Protein AF-A0A3N2N724-F1 (afdb_monomer_lite)

pLDDT: mean 86.28, std 15.3, range [31.45, 97.94]

Sequence (188 aa):
MTAKNNANPGAEIKVDGTSYPDEVKRSYQETFLTRHNLKPYKYVGCTMSLWQRLKRIVTNIGGERASVGMYVQNIVAYHLEDEDVKPLIAELSAASCLSDTDSKAMDGISLEAKKYQAKYLMGDMVNRKEREIYISGELGKRLKRIVLDIDGDRPTMGSYVEAILIEHLDACADLINEMTNDSKRNTV

Foldseek 3Di:
DDDDPPDPLLDDDDDDPDDDDPVSLVVLCVQQLADDDQPPKDKAFEDPVLVVVLQLLCVQQNNPRHDSQSNLQSLLVVQCPDPLNVVLLVQLLVLLVCCVPPVCSVVPDDPSSVVVCVQQQADPPDDRPPDIHMGHPVSVVVLVCSNVSNVHHDGDSHSNSHSSSVVVCVSCVVVSVSSSVVSVVVVD

Secondary structure (DSSP, 8-state):
--------TTS----SS----HHHHHHHHHHHS-----PSEEEEEE-HHHHHHHHHHIIIIIGGG--HHHHHHHHHHHHHH-TTHHHHHHHHHHHHHHHTT-TTGGGGS-HHHHHHHHHHSS-------SEEEEEEHHHHHHHHHHHHHH--SS--HHHHHHHHHHHHHHHTHHHHHHHHHHHHHTT-

Structure (mmCIF, N/CA/C/O backbone):
data_AF-A0A3N2N724-F1
#
_entry.id   AF-A0A3N2N724-F1
#
loop_
_atom_site.group_PDB
_atom_site.id
_atom_site.type_symbol
_atom_site.label_atom_id
_atom_site.label_alt_id
_atom_site.label_comp_id
_atom_site.label_asym_id
_atom_site.label_entity_id
_atom_site.label_seq_id
_atom_site.pdbx_PDB_ins_code
_atom_site.Cartn_x
_atom_site.Cartn_y
_atom_site.Cartn_z
_atom_site.occupancy
_atom_site.B_iso_or_equiv
_atom_site.auth_seq_id
_atom_site.auth_comp_id
_atom_site.auth_asym_id
_atom_site.auth_atom_id
_atom_site.pdbx_PDB_model_num
ATOM 1 N N . MET A 1 1 ? -23.151 13.312 -17.626 1.00 36.38 1 MET A N 1
ATOM 2 C CA . MET A 1 1 ? -22.072 13.072 -16.648 1.00 36.38 1 MET A CA 1
ATOM 3 C C . MET A 1 1 ? -21.656 11.623 -16.808 1.00 36.38 1 MET A C 1
ATOM 5 O O . MET A 1 1 ? -22.405 10.740 -16.425 1.00 36.38 1 MET A O 1
ATOM 9 N N . THR A 1 2 ? -20.568 11.378 -17.529 1.00 31.45 2 THR A N 1
ATOM 10 C CA . THR A 1 2 ? -20.061 10.036 -17.832 1.00 31.45 2 THR A CA 1
ATOM 11 C C . THR A 1 2 ? -19.197 9.558 -16.670 1.00 31.45 2 THR A C 1
ATOM 13 O O . THR A 1 2 ? -18.201 10.198 -16.339 1.00 31.45 2 THR A O 1
ATOM 16 N N . ALA A 1 3 ? -19.607 8.459 -16.035 1.00 37.16 3 ALA A N 1
ATOM 17 C CA . ALA A 1 3 ? -18.820 7.763 -15.028 1.00 37.16 3 ALA A CA 1
ATOM 18 C C . ALA A 1 3 ? -17.508 7.279 -15.663 1.00 37.16 3 ALA A C 1
ATOM 20 O O . ALA A 1 3 ? -17.523 6.567 -16.668 1.00 37.16 3 ALA A O 1
ATOM 21 N N . LYS A 1 4 ? -16.371 7.707 -15.110 1.00 34.66 4 LYS A N 1
ATOM 22 C CA . LYS A 1 4 ? -15.080 7.092 -15.411 1.00 34.66 4 LYS A CA 1
ATOM 23 C C . LYS A 1 4 ? -15.002 5.814 -14.586 1.00 34.66 4 LYS A C 1
ATOM 25 O O . LYS A 1 4 ? -14.935 5.885 -13.365 1.00 34.66 4 LYS A O 1
ATOM 30 N N . ASN A 1 5 ? -15.046 4.670 -15.260 1.00 38.97 5 ASN A N 1
ATOM 31 C CA . ASN A 1 5 ? -14.716 3.382 -14.665 1.00 38.97 5 ASN A CA 1
ATOM 32 C C . ASN A 1 5 ? -13.259 3.437 -14.182 1.00 38.97 5 ASN A C 1
ATOM 34 O O . ASN A 1 5 ? -12.340 3.392 -14.998 1.00 38.97 5 ASN A O 1
ATOM 38 N N . ASN A 1 6 ? -13.055 3.537 -12.868 1.00 44.59 6 ASN A N 1
ATOM 39 C CA . ASN A 1 6 ? -11.780 3.244 -12.211 1.00 44.59 6 ASN A CA 1
ATOM 40 C C . ASN A 1 6 ? -11.594 1.720 -12.175 1.00 44.59 6 ASN A C 1
ATOM 42 O O . ASN A 1 6 ? -11.635 1.090 -11.124 1.00 44.59 6 ASN A O 1
ATOM 46 N N . ALA A 1 7 ? -11.448 1.102 -13.347 1.00 40.00 7 ALA A N 1
ATOM 47 C CA . ALA A 1 7 ? -11.021 -0.285 -13.408 1.00 40.00 7 ALA A CA 1
ATOM 48 C C . ALA A 1 7 ? -9.541 -0.334 -13.015 1.00 40.00 7 ALA A C 1
ATOM 50 O O . ALA A 1 7 ? -8.699 0.311 -13.643 1.00 40.00 7 ALA A O 1
ATOM 51 N N . ASN A 1 8 ? -9.233 -1.091 -11.964 1.00 47.94 8 ASN A N 1
ATOM 52 C CA . ASN A 1 8 ? -7.874 -1.485 -11.624 1.00 47.94 8 ASN A CA 1
ATOM 53 C C . ASN A 1 8 ? -7.212 -2.061 -12.898 1.00 47.94 8 ASN A C 1
ATOM 55 O O . ASN A 1 8 ? -7.779 -2.993 -13.476 1.00 47.94 8 ASN A O 1
ATOM 59 N N . PRO A 1 9 ? -6.061 -1.547 -13.378 1.00 51.06 9 PRO A N 1
ATOM 60 C CA . PRO A 1 9 ? -5.497 -1.940 -14.676 1.00 51.06 9 PRO A CA 1
ATOM 61 C C . PRO A 1 9 ? -5.117 -3.430 -14.790 1.00 51.06 9 PRO A C 1
ATOM 63 O O . PRO A 1 9 ? -4.748 -3.880 -15.871 1.00 51.06 9 PRO A O 1
ATOM 66 N N . GLY A 1 10 ? -5.220 -4.204 -13.702 1.00 48.81 10 GLY A N 1
ATOM 67 C CA . GLY A 1 10 ? -5.024 -5.656 -13.678 1.00 48.81 10 GLY A CA 1
ATOM 68 C C . GLY A 1 10 ? -6.290 -6.518 -13.541 1.00 48.81 10 GLY A C 1
ATOM 69 O O . GLY A 1 10 ? -6.158 -7.736 -13.527 1.00 48.81 10 GLY A O 1
ATOM 70 N N . ALA A 1 11 ? -7.499 -5.955 -13.411 1.00 47.25 11 ALA A N 1
ATOM 71 C CA . ALA A 1 11 ? -8.654 -6.737 -12.938 1.00 47.25 11 ALA A CA 1
ATOM 72 C C . ALA A 1 11 ? -9.459 -7.503 -14.007 1.00 47.25 11 ALA A C 1
ATOM 74 O O . ALA A 1 11 ? -10.221 -8.392 -13.639 1.00 47.25 11 ALA A O 1
ATOM 75 N N . GLU A 1 12 ? -9.297 -7.243 -15.308 1.00 48.88 12 GLU A N 1
ATOM 76 C CA . GLU A 1 12 ? -10.047 -7.987 -16.334 1.00 48.88 12 GLU A CA 1
ATOM 77 C C . GLU A 1 12 ? -9.226 -8.250 -17.599 1.00 48.88 12 GLU A C 1
ATOM 79 O O . GLU A 1 12 ? -9.401 -7.577 -18.609 1.00 48.88 12 GLU A O 1
ATOM 84 N N . ILE A 1 13 ? -8.366 -9.274 -17.590 1.00 52.16 13 ILE A N 1
ATOM 85 C CA . ILE A 1 13 ? -7.941 -9.925 -18.840 1.00 52.16 13 ILE A CA 1
ATOM 86 C C . ILE A 1 13 ? -7.991 -11.439 -18.639 1.00 52.16 13 ILE A C 1
ATOM 88 O O . ILE A 1 13 ? -7.218 -12.019 -17.879 1.00 52.16 13 ILE A O 1
ATOM 92 N N . LYS A 1 14 ? -8.957 -12.076 -19.310 1.00 41.34 14 LYS A N 1
ATOM 93 C CA . LYS A 1 14 ? -9.061 -13.533 -19.390 1.00 41.34 14 LYS A CA 1
ATOM 94 C C . LYS A 1 14 ? -7.841 -14.106 -20.112 1.00 41.34 14 LYS A C 1
ATOM 96 O O . LYS A 1 14 ? -7.404 -13.585 -21.131 1.00 41.34 14 LYS A O 1
ATOM 101 N N . VAL A 1 15 ? -7.357 -15.211 -19.553 1.00 55.66 15 VAL A N 1
ATOM 102 C CA . VAL A 1 15 ? -6.274 -16.072 -20.028 1.00 55.66 15 VAL A CA 1
ATOM 103 C C . VAL A 1 15 ? -6.554 -16.556 -21.451 1.00 55.66 15 VAL A C 1
ATOM 105 O O . VAL A 1 15 ? -7.430 -17.393 -21.638 1.00 55.66 15 VAL A O 1
ATOM 108 N N . ASP A 1 16 ? -5.800 -16.050 -22.428 1.00 41.97 16 ASP A N 1
ATOM 109 C CA . ASP A 1 16 ? -5.583 -16.728 -23.711 1.00 41.97 16 ASP A CA 1
ATOM 110 C C . ASP A 1 16 ? -4.375 -16.120 -24.435 1.00 41.97 16 ASP A C 1
ATOM 112 O O . ASP A 1 16 ? -4.536 -15.204 -25.222 1.00 41.97 16 ASP A O 1
ATOM 116 N N . GLY A 1 17 ? -3.151 -16.585 -24.150 1.00 52.38 17 GLY A N 1
ATOM 117 C CA . GLY A 1 17 ? -1.969 -16.476 -25.034 1.00 52.38 17 GLY A CA 1
ATOM 118 C C . GLY A 1 17 ? -1.537 -15.106 -25.602 1.00 52.38 17 GLY A C 1
ATOM 119 O O . GLY A 1 17 ? -0.555 -15.057 -26.342 1.00 52.38 17 GLY A O 1
ATOM 120 N N . THR A 1 18 ? -2.219 -14.006 -25.296 1.00 58.84 18 THR A N 1
ATOM 121 C CA . THR A 1 18 ? -1.976 -12.675 -25.845 1.00 58.84 18 THR A CA 1
ATOM 122 C C . THR A 1 18 ? -1.234 -11.837 -24.827 1.00 58.84 18 THR A C 1
ATOM 124 O O . THR A 1 18 ? -1.732 -11.581 -23.735 1.00 58.84 18 THR A O 1
ATOM 127 N N . SER A 1 19 ? -0.040 -11.417 -25.233 1.00 80.12 19 SER A N 1
ATOM 128 C CA . SER A 1 19 ? 0.761 -10.384 -24.586 1.00 80.12 19 SER A CA 1
ATOM 129 C C . SER A 1 19 ? -0.109 -9.200 -24.141 1.00 80.12 19 SER A C 1
ATOM 131 O O . SER A 1 19 ? -0.989 -8.764 -24.891 1.00 80.12 19 SER A O 1
ATOM 133 N N . TYR A 1 20 ? 0.136 -8.674 -22.940 1.00 86.31 20 TYR A N 1
ATOM 134 C CA . TYR A 1 20 ? -0.512 -7.450 -22.471 1.00 86.31 20 TYR A CA 1
ATOM 135 C C . TYR A 1 20 ? -0.256 -6.303 -23.466 1.00 86.31 20 TYR A C 1
ATOM 137 O O . TYR A 1 20 ? 0.896 -6.095 -23.863 1.00 86.31 20 TYR A O 1
ATOM 145 N N . PRO A 1 21 ? -1.284 -5.515 -23.840 1.00 90.44 21 PRO A N 1
ATOM 146 C CA . PRO A 1 21 ? -1.097 -4.372 -24.727 1.00 90.44 21 PRO A CA 1
ATOM 147 C C . PRO A 1 21 ? -0.057 -3.388 -24.178 1.00 90.44 21 PRO A C 1
ATOM 149 O O . PRO A 1 21 ? -0.026 -3.111 -22.976 1.00 90.44 21 PRO A O 1
ATOM 152 N N . ASP A 1 22 ? 0.747 -2.790 -25.061 1.00 90.19 22 ASP A N 1
ATOM 153 C CA . ASP A 1 22 ? 1.774 -1.809 -24.674 1.00 90.19 22 ASP A CA 1
ATOM 154 C C . ASP A 1 22 ? 1.197 -0.616 -23.902 1.00 90.19 22 ASP A C 1
ATOM 156 O O . ASP A 1 22 ? 1.871 -0.037 -23.051 1.00 90.19 22 ASP A O 1
ATOM 160 N N . GLU A 1 23 ? -0.059 -0.255 -24.172 1.00 91.81 23 GLU A N 1
ATOM 161 C CA . GLU A 1 23 ? -0.777 0.787 -23.438 1.00 91.81 23 GLU A CA 1
ATOM 162 C C . GLU A 1 23 ? -0.974 0.421 -21.959 1.00 91.81 23 GLU A C 1
ATOM 164 O O . GLU A 1 23 ? -0.736 1.259 -21.091 1.00 91.81 23 GLU A O 1
ATOM 169 N N . VAL A 1 24 ? -1.304 -0.839 -21.653 1.00 92.31 24 VAL A N 1
ATOM 170 C CA . VAL A 1 24 ? -1.461 -1.332 -20.272 1.00 92.31 24 VAL A CA 1
ATOM 171 C C . VAL A 1 24 ? -0.114 -1.319 -19.549 1.00 92.31 24 VAL A C 1
ATOM 173 O O . VAL A 1 24 ? -0.010 -0.817 -18.429 1.00 92.31 24 VAL A O 1
ATOM 176 N N . LYS A 1 25 ? 0.947 -1.797 -20.211 1.00 93.00 25 LYS A N 1
ATOM 177 C CA . LYS A 1 25 ? 2.318 -1.775 -19.670 1.00 93.00 25 LYS A CA 1
ATOM 178 C C . LYS A 1 25 ? 2.785 -0.347 -19.389 1.00 93.00 25 LYS A C 1
ATOM 180 O O . LYS A 1 25 ? 3.351 -0.075 -18.330 1.00 93.00 25 LYS A O 1
ATOM 185 N N . ARG A 1 26 ? 2.530 0.575 -20.321 1.00 92.31 26 ARG A N 1
ATOM 186 C CA . ARG A 1 26 ? 2.878 1.993 -20.177 1.00 92.31 26 ARG A CA 1
ATOM 187 C C . ARG A 1 26 ? 2.097 2.642 -19.044 1.00 92.31 26 ARG A C 1
ATOM 189 O O . ARG A 1 26 ? 2.713 3.286 -18.203 1.00 92.31 26 ARG A O 1
ATOM 196 N N . SER A 1 27 ? 0.784 2.423 -18.985 1.00 93.88 27 SER A N 1
ATOM 197 C CA . SER A 1 27 ? -0.066 2.929 -17.907 1.00 93.88 27 SER A CA 1
ATOM 198 C C . SER A 1 27 ? 0.448 2.461 -16.545 1.00 93.88 27 SER A C 1
ATOM 200 O O . SER A 1 27 ? 0.671 3.283 -15.662 1.00 93.88 27 SER A O 1
ATOM 202 N N . TYR A 1 28 ? 0.787 1.176 -16.406 1.00 95.06 28 TYR A N 1
ATOM 203 C CA . TYR A 1 28 ? 1.386 0.650 -15.181 1.00 95.06 28 TYR A CA 1
ATOM 204 C C . TYR A 1 28 ? 2.691 1.370 -14.796 1.00 95.06 28 TYR A C 1
ATOM 206 O O . TYR A 1 28 ? 2.891 1.735 -13.634 1.00 95.06 28 TYR A O 1
ATOM 214 N N . GLN A 1 29 ? 3.590 1.605 -15.760 1.00 93.44 29 GLN A N 1
ATOM 215 C CA . GLN A 1 29 ? 4.835 2.339 -15.507 1.00 93.44 29 GLN A CA 1
ATOM 216 C C . GLN A 1 29 ? 4.580 3.792 -15.106 1.00 93.44 29 GLN A C 1
ATOM 218 O O . GLN A 1 29 ? 5.200 4.276 -14.162 1.00 93.44 29 GLN A O 1
ATOM 223 N N . GLU A 1 30 ? 3.677 4.479 -15.800 1.00 92.50 30 GLU A N 1
ATOM 224 C CA . GLU A 1 30 ? 3.344 5.882 -15.549 1.00 92.50 30 GLU A CA 1
ATOM 225 C C . GLU A 1 30 ? 2.637 6.071 -14.202 1.00 92.50 30 GLU A C 1
ATOM 227 O O . GLU A 1 30 ? 2.873 7.067 -13.514 1.00 92.50 30 GLU A O 1
ATOM 232 N N . THR A 1 31 ? 1.833 5.100 -13.774 1.00 94.19 31 THR A N 1
ATOM 233 C CA . THR A 1 31 ? 1.170 5.142 -12.469 1.00 94.19 31 THR A CA 1
ATOM 234 C C . THR A 1 31 ? 2.135 4.792 -11.339 1.00 94.19 31 THR A C 1
ATOM 236 O O . THR A 1 31 ? 2.224 5.528 -10.357 1.00 94.19 31 THR A O 1
ATOM 239 N N . PHE A 1 32 ? 2.890 3.695 -11.456 1.00 96.06 32 PHE A N 1
ATOM 240 C CA . PHE A 1 32 ? 3.617 3.143 -10.309 1.00 96.06 32 PHE A CA 1
ATOM 241 C C . PHE A 1 32 ? 5.127 3.379 -10.349 1.00 96.06 32 PHE A C 1
ATOM 243 O O . PHE A 1 32 ? 5.744 3.550 -9.300 1.00 96.06 32 PHE A O 1
ATOM 250 N N . LEU A 1 33 ? 5.748 3.457 -11.523 1.00 92.44 33 LEU A N 1
ATOM 251 C CA . LEU A 1 33 ? 7.203 3.594 -11.688 1.00 92.44 33 LEU A CA 1
ATOM 252 C C . LEU A 1 33 ? 7.626 5.024 -12.075 1.00 92.44 33 LEU A C 1
ATOM 254 O O . LEU A 1 33 ? 8.685 5.232 -12.668 1.00 92.44 33 LEU A O 1
ATOM 258 N N . THR A 1 34 ? 6.831 6.022 -11.689 1.00 88.62 34 THR A N 1
ATOM 259 C CA . THR A 1 34 ? 7.124 7.435 -11.957 1.00 88.62 34 THR A CA 1
ATOM 260 C C . THR A 1 34 ? 7.934 8.090 -10.844 1.00 88.62 34 THR A C 1
ATOM 262 O O . THR A 1 34 ? 7.610 8.008 -9.651 1.00 88.62 34 THR A O 1
ATOM 265 N N . ARG A 1 35 ? 8.989 8.803 -11.257 1.00 86.62 35 ARG A N 1
ATOM 266 C CA . ARG A 1 35 ? 9.877 9.563 -10.376 1.00 86.62 35 ARG A CA 1
ATOM 267 C C . ARG A 1 35 ? 9.165 10.758 -9.758 1.00 86.62 35 ARG A C 1
ATOM 269 O O . ARG A 1 35 ? 8.595 11.578 -10.466 1.00 86.62 35 ARG A O 1
ATOM 276 N N . HIS A 1 36 ? 9.321 10.934 -8.453 1.00 85.12 36 HIS A N 1
ATOM 277 C CA . HIS A 1 36 ? 8.927 12.161 -7.762 1.00 85.12 36 HIS A CA 1
ATOM 278 C C . HIS A 1 36 ? 9.747 12.352 -6.481 1.00 85.12 36 HIS A C 1
ATOM 280 O O . HIS A 1 36 ? 10.444 11.447 -6.021 1.00 85.12 36 HIS A O 1
ATOM 286 N N . ASN A 1 37 ? 9.716 13.553 -5.908 1.00 85.06 37 ASN A N 1
ATOM 287 C CA . ASN A 1 37 ? 10.485 13.852 -4.705 1.00 85.06 37 ASN A CA 1
ATOM 288 C C . ASN A 1 37 ? 9.801 13.272 -3.456 1.00 85.06 37 ASN A C 1
ATOM 290 O O . ASN A 1 37 ? 8.629 13.536 -3.211 1.00 85.06 37 ASN A O 1
ATOM 294 N N . LEU A 1 38 ? 10.554 12.527 -2.643 1.00 87.50 38 LEU A N 1
ATOM 295 C CA . LEU A 1 38 ? 10.074 11.957 -1.378 1.00 87.50 38 LEU A CA 1
ATOM 296 C C . LEU A 1 38 ? 10.382 12.842 -0.160 1.00 87.50 38 LEU A C 1
ATOM 298 O O . LEU A 1 38 ? 10.063 12.461 0.961 1.00 87.50 38 LEU A O 1
ATOM 302 N N . LYS A 1 39 ? 11.053 13.989 -0.326 1.00 87.44 39 LYS A N 1
ATOM 303 C CA . LYS A 1 39 ? 11.443 14.846 0.803 1.00 87.44 39 LYS A CA 1
ATOM 304 C C . LYS A 1 39 ? 10.269 15.710 1.299 1.00 87.44 39 LYS A C 1
ATOM 306 O O . LYS A 1 39 ? 9.586 16.301 0.470 1.00 87.44 39 LYS A O 1
ATOM 311 N N . PRO A 1 40 ? 10.102 15.880 2.626 1.00 88.88 40 PRO A N 1
ATOM 312 C CA . PRO A 1 40 ? 10.834 15.199 3.701 1.00 88.88 40 PRO A CA 1
ATOM 313 C C . PRO A 1 40 ? 10.432 13.722 3.779 1.00 88.88 40 PRO A C 1
ATOM 315 O O . PRO A 1 40 ? 9.258 13.421 3.625 1.00 88.88 40 PRO A O 1
ATOM 318 N N . TYR A 1 41 ? 11.375 12.814 4.038 1.00 89.00 41 TYR A N 1
ATOM 319 C CA . TYR A 1 41 ? 11.099 11.373 4.029 1.00 89.00 41 TYR A CA 1
ATOM 320 C C . TYR A 1 41 ? 10.781 10.810 5.424 1.00 89.00 41 TYR A C 1
ATOM 322 O O . TYR A 1 41 ? 11.170 11.352 6.464 1.00 89.00 41 TYR A O 1
ATOM 330 N N . LYS A 1 42 ? 10.080 9.679 5.428 1.00 92.38 42 LYS A N 1
ATOM 331 C CA . LYS A 1 42 ? 9.857 8.770 6.554 1.00 92.38 42 LYS A CA 1
ATOM 332 C C . LYS A 1 42 ? 10.226 7.350 6.131 1.00 92.38 42 LYS A C 1
ATOM 334 O O . LYS A 1 42 ? 10.375 7.073 4.946 1.00 92.38 42 LYS A O 1
ATOM 339 N N . TYR A 1 43 ? 10.374 6.476 7.116 1.00 91.31 43 TYR A N 1
ATOM 340 C CA . TYR A 1 43 ? 10.805 5.097 6.927 1.00 91.31 43 TYR A CA 1
ATOM 341 C C . TYR A 1 43 ? 9.683 4.150 7.319 1.00 91.31 43 TYR A C 1
ATOM 343 O O . TYR A 1 43 ? 9.001 4.378 8.322 1.00 91.31 43 TYR A O 1
ATOM 351 N N . VAL A 1 44 ? 9.521 3.087 6.541 1.00 93.75 44 VAL A N 1
ATOM 352 C CA . VAL A 1 44 ? 8.636 1.969 6.860 1.00 93.75 44 VAL A CA 1
ATOM 353 C C . VAL A 1 44 ? 9.445 0.685 6.789 1.00 93.75 44 VAL A C 1
ATOM 355 O O . VAL A 1 44 ? 10.113 0.425 5.790 1.00 93.75 44 VAL A O 1
ATOM 358 N N . GLY A 1 45 ? 9.407 -0.100 7.863 1.00 93.56 45 GLY A N 1
ATOM 359 C CA . GLY A 1 45 ? 10.057 -1.404 7.910 1.00 93.56 45 GLY A CA 1
ATOM 360 C C . GLY A 1 45 ? 9.352 -2.419 7.010 1.00 93.56 45 GLY A C 1
ATOM 361 O O . GLY A 1 45 ? 8.125 -2.413 6.927 1.00 93.56 45 GLY A O 1
ATOM 362 N N . CYS A 1 46 ? 10.109 -3.308 6.375 1.00 94.19 46 CYS A N 1
ATOM 363 C CA . CYS A 1 46 ? 9.585 -4.405 5.558 1.00 94.19 46 CYS A CA 1
ATOM 364 C C . CYS A 1 46 ? 10.410 -5.682 5.740 1.00 94.19 46 CYS A C 1
ATOM 366 O O . CYS A 1 46 ? 11.543 -5.645 6.238 1.00 94.19 46 CYS A O 1
ATOM 368 N N . THR A 1 47 ? 9.854 -6.817 5.320 1.00 94.88 47 THR A N 1
ATOM 369 C CA . THR A 1 47 ? 10.619 -8.066 5.254 1.00 94.88 47 THR A CA 1
ATOM 370 C C . THR A 1 47 ? 11.706 -8.019 4.173 1.00 94.88 47 THR A C 1
ATOM 372 O O . THR A 1 47 ? 11.597 -7.336 3.147 1.00 94.88 47 THR A O 1
ATOM 375 N N . MET A 1 48 ? 12.774 -8.798 4.372 1.00 94.44 48 MET A N 1
ATOM 376 C CA . MET A 1 48 ? 13.843 -8.936 3.378 1.00 94.44 48 MET A CA 1
ATOM 377 C C . MET A 1 48 ? 13.336 -9.511 2.049 1.00 94.44 48 MET A C 1
ATOM 379 O O . MET A 1 48 ? 13.784 -9.087 0.981 1.00 94.44 48 MET A O 1
ATOM 383 N N . SER A 1 49 ? 12.407 -10.470 2.102 1.00 94.00 49 SER A N 1
ATOM 384 C CA . SER A 1 49 ? 11.823 -11.110 0.918 1.00 94.00 49 SER A CA 1
ATOM 385 C C . SER A 1 49 ? 11.050 -10.103 0.066 1.00 94.00 49 SER A C 1
ATOM 387 O O . SER A 1 49 ? 11.284 -10.029 -1.148 1.00 94.00 49 SER A O 1
ATOM 389 N N . LEU A 1 50 ? 10.208 -9.270 0.689 1.00 95.44 50 LEU A N 1
ATOM 390 C CA . LEU A 1 50 ? 9.501 -8.193 -0.000 1.00 95.44 50 LEU A CA 1
ATOM 391 C C . LEU A 1 50 ? 10.492 -7.191 -0.602 1.00 95.44 50 LEU A C 1
ATOM 393 O O . LEU A 1 50 ? 10.400 -6.880 -1.791 1.00 95.44 50 LEU A O 1
ATOM 397 N N . TRP A 1 51 ? 11.490 -6.746 0.169 1.00 96.12 51 TRP A N 1
ATOM 398 C CA . TRP A 1 51 ? 12.519 -5.823 -0.322 1.00 96.12 51 TRP A CA 1
ATOM 399 C C . TRP A 1 51 ? 13.223 -6.345 -1.583 1.00 96.12 51 TRP A C 1
ATOM 401 O O . TRP A 1 51 ? 13.379 -5.619 -2.568 1.00 96.12 51 TRP A O 1
ATOM 411 N N . GLN A 1 52 ? 13.624 -7.618 -1.592 1.00 95.56 52 GLN A N 1
ATOM 412 C CA . GLN A 1 52 ? 14.266 -8.245 -2.750 1.00 95.56 52 GLN A CA 1
ATOM 413 C C . GLN A 1 52 ? 13.327 -8.372 -3.958 1.00 95.56 52 GLN A C 1
ATOM 415 O O . GLN A 1 52 ? 13.785 -8.240 -5.098 1.00 95.56 52 GLN A O 1
ATOM 420 N N . ARG A 1 53 ? 12.031 -8.646 -3.746 1.00 95.75 53 ARG A N 1
ATOM 421 C CA . ARG A 1 53 ? 11.020 -8.676 -4.821 1.00 95.75 53 ARG A CA 1
ATOM 422 C C . ARG A 1 53 ? 10.856 -7.282 -5.434 1.00 95.75 53 ARG A C 1
ATOM 424 O O . ARG A 1 53 ? 11.025 -7.137 -6.641 1.00 95.75 53 ARG A O 1
ATOM 431 N N . LEU A 1 54 ? 10.654 -6.255 -4.608 1.00 96.44 54 LEU A N 1
ATOM 432 C CA . LEU A 1 54 ? 10.522 -4.859 -5.046 1.00 96.44 54 LEU A CA 1
ATOM 433 C C . LEU A 1 54 ? 11.763 -4.366 -5.796 1.00 96.44 54 LEU A C 1
ATOM 435 O O . LEU A 1 54 ? 11.645 -3.786 -6.875 1.00 96.44 54 LEU A O 1
ATOM 439 N N . LYS A 1 55 ? 12.961 -4.631 -5.258 1.00 95.00 55 LYS A N 1
ATOM 440 C CA . LYS A 1 55 ? 14.223 -4.235 -5.895 1.00 95.00 55 LYS A CA 1
ATOM 441 C C . LYS A 1 55 ? 14.355 -4.839 -7.292 1.00 95.00 55 LYS A C 1
ATOM 443 O O . LYS A 1 55 ? 14.700 -4.117 -8.219 1.00 95.00 55 LYS A O 1
ATOM 448 N N . ARG A 1 56 ? 14.046 -6.131 -7.458 1.00 94.19 56 ARG A N 1
ATOM 449 C CA . ARG A 1 56 ? 14.084 -6.802 -8.769 1.00 94.19 56 ARG A CA 1
ATOM 450 C C . ARG A 1 56 ? 13.142 -6.144 -9.774 1.00 94.19 56 ARG A C 1
ATOM 452 O O . ARG A 1 56 ? 13.558 -5.887 -10.896 1.00 94.19 56 ARG A O 1
ATOM 459 N N . ILE A 1 57 ? 11.913 -5.837 -9.364 1.00 94.75 57 ILE A N 1
ATOM 460 C CA . ILE A 1 57 ? 10.917 -5.185 -10.226 1.00 94.75 57 ILE A CA 1
ATOM 461 C C . ILE A 1 57 ? 11.411 -3.809 -10.674 1.00 94.75 57 ILE A C 1
ATOM 463 O O . ILE A 1 57 ? 11.445 -3.524 -11.868 1.00 94.75 57 ILE A O 1
ATOM 467 N N . VAL A 1 58 ? 11.852 -2.973 -9.732 1.00 94.25 58 VAL A N 1
ATOM 468 C CA . VAL A 1 58 ? 12.336 -1.622 -10.048 1.00 94.25 58 VAL A CA 1
ATOM 469 C C . VAL A 1 58 ? 13.576 -1.671 -10.939 1.00 94.25 58 VAL A C 1
ATOM 471 O O . VAL A 1 58 ? 13.646 -0.920 -11.904 1.00 94.25 58 VAL A O 1
ATOM 474 N N . THR A 1 59 ? 14.524 -2.575 -10.679 1.00 92.50 59 THR A N 1
ATOM 475 C CA . THR A 1 59 ? 15.714 -2.733 -11.527 1.00 92.50 59 THR A CA 1
ATOM 476 C C . THR A 1 59 ? 15.358 -3.189 -12.941 1.00 92.50 59 THR A C 1
ATOM 478 O O . THR A 1 59 ? 15.891 -2.633 -13.895 1.00 92.50 59 THR A O 1
ATOM 481 N N . ASN A 1 60 ? 14.459 -4.164 -13.088 1.00 91.19 60 ASN A N 1
ATOM 482 C CA . ASN A 1 60 ? 14.144 -4.733 -14.398 1.00 91.19 60 ASN A CA 1
ATOM 483 C C . ASN A 1 60 ? 13.210 -3.838 -15.222 1.00 91.19 60 ASN A C 1
ATOM 485 O O . ASN A 1 60 ? 13.367 -3.756 -16.433 1.00 91.19 60 ASN A O 1
ATOM 489 N N . ILE A 1 61 ? 12.227 -3.196 -14.589 1.00 91.31 61 ILE A N 1
ATOM 490 C CA . ILE A 1 61 ? 11.150 -2.474 -15.285 1.00 91.31 61 ILE A CA 1
ATOM 491 C C . ILE A 1 61 ? 11.304 -0.957 -15.146 1.00 91.31 61 ILE A C 1
ATOM 493 O O . ILE A 1 61 ? 11.057 -0.217 -16.095 1.00 91.31 61 ILE A O 1
ATOM 497 N N . GLY A 1 62 ? 11.679 -0.481 -13.956 1.00 83.06 62 GLY A N 1
ATOM 498 C CA . GLY A 1 62 ? 11.775 0.948 -13.649 1.00 83.06 62 GLY A CA 1
ATOM 499 C C . GLY A 1 62 ? 13.059 1.613 -14.149 1.00 83.06 62 GLY A C 1
ATOM 500 O O . GLY A 1 62 ? 13.050 2.814 -14.426 1.00 83.06 62 GLY A O 1
ATOM 501 N N . GLY A 1 63 ? 14.158 0.861 -14.270 1.00 81.56 63 GLY A N 1
ATOM 502 C CA . GLY A 1 63 ? 15.465 1.393 -14.667 1.00 81.56 63 GLY A CA 1
ATOM 503 C C . GLY A 1 63 ? 15.885 2.588 -13.800 1.00 81.56 63 GLY A C 1
ATOM 504 O O . GLY A 1 63 ? 15.764 2.556 -12.578 1.00 81.56 63 GLY A O 1
ATOM 505 N N . GLU A 1 64 ? 16.333 3.678 -14.429 1.00 80.12 64 GLU A N 1
ATOM 506 C CA . GLU A 1 64 ? 16.692 4.933 -13.739 1.00 80.12 64 GLU A CA 1
ATOM 507 C C . GLU A 1 64 ? 15.486 5.833 -13.406 1.00 80.12 64 GLU A C 1
ATOM 509 O O . GLU A 1 64 ? 15.628 6.865 -12.740 1.00 80.12 64 GLU A O 1
ATOM 514 N N . ARG A 1 65 ? 14.285 5.472 -13.876 1.00 79.75 65 ARG A N 1
ATOM 515 C CA . ARG A 1 65 ? 13.073 6.291 -13.725 1.00 79.75 65 ARG A CA 1
ATOM 516 C C . ARG A 1 65 ? 12.398 6.109 -12.369 1.00 79.75 65 ARG A C 1
ATOM 518 O O . ARG A 1 65 ? 11.649 6.988 -11.958 1.00 79.75 65 ARG A O 1
ATOM 525 N N . ALA A 1 66 ? 12.686 5.030 -11.646 1.00 88.69 66 ALA A N 1
ATOM 526 C CA . ALA A 1 66 ? 12.064 4.741 -10.360 1.00 88.69 66 ALA A CA 1
ATOM 527 C C . ALA A 1 66 ? 13.084 4.315 -9.302 1.00 88.69 66 ALA A C 1
ATOM 529 O O . ALA A 1 66 ? 14.126 3.737 -9.589 1.00 88.69 66 ALA A O 1
ATOM 530 N N . SER A 1 67 ? 12.736 4.554 -8.041 1.00 93.19 67 SER A N 1
ATOM 531 C CA . SER A 1 67 ? 13.381 3.919 -6.890 1.00 93.19 67 SER A CA 1
ATOM 532 C C . SER A 1 67 ? 12.366 3.041 -6.162 1.00 93.19 67 SER A C 1
ATOM 534 O O . SER A 1 67 ? 11.161 3.248 -6.307 1.00 93.19 67 SER A O 1
ATOM 536 N N . VAL A 1 68 ? 12.833 2.095 -5.337 1.00 94.81 68 VAL A N 1
ATOM 537 C CA . VAL A 1 68 ? 11.945 1.255 -4.506 1.00 94.81 68 VAL A CA 1
ATOM 538 C C . VAL A 1 68 ? 11.003 2.113 -3.660 1.00 94.81 68 VAL A C 1
ATOM 540 O O . VAL A 1 68 ? 9.816 1.819 -3.592 1.00 94.81 68 VAL A O 1
ATOM 543 N N . GLY A 1 69 ? 11.505 3.208 -3.083 1.00 94.75 69 GLY A N 1
ATOM 544 C CA . GLY A 1 69 ? 10.686 4.131 -2.297 1.00 94.75 69 GLY A CA 1
ATOM 545 C C . GLY A 1 69 ? 9.569 4.797 -3.100 1.00 94.75 69 GLY A C 1
ATOM 546 O O . GLY A 1 69 ? 8.433 4.838 -2.644 1.00 94.75 69 GLY A O 1
ATOM 547 N N . MET A 1 70 ? 9.861 5.260 -4.322 1.00 94.62 70 MET A N 1
ATOM 548 C CA . MET A 1 70 ? 8.848 5.869 -5.202 1.00 94.62 70 MET A CA 1
ATOM 549 C C . MET A 1 70 ? 7.804 4.847 -5.651 1.00 94.62 70 MET A C 1
ATOM 551 O O . MET A 1 70 ? 6.618 5.147 -5.627 1.00 94.62 70 MET A O 1
ATOM 555 N N . TYR A 1 71 ? 8.242 3.638 -6.007 1.00 96.44 71 TYR A N 1
ATOM 556 C CA . TYR A 1 71 ? 7.347 2.559 -6.419 1.00 96.44 71 TYR A CA 1
ATOM 557 C C . TYR A 1 71 ? 6.376 2.175 -5.299 1.00 96.44 71 TYR A C 1
ATOM 559 O O . TYR A 1 71 ? 5.165 2.136 -5.502 1.00 96.44 71 TYR A O 1
ATOM 567 N N . VAL A 1 72 ? 6.901 1.993 -4.085 1.00 96.75 72 VAL A N 1
ATOM 568 C CA . VAL A 1 72 ? 6.091 1.709 -2.895 1.00 96.75 72 VAL A CA 1
ATOM 569 C C . VAL A 1 72 ? 5.158 2.869 -2.568 1.00 96.75 72 VAL A C 1
ATOM 571 O O . VAL A 1 72 ? 3.980 2.641 -2.309 1.00 96.75 72 VAL A O 1
ATOM 574 N N . GLN A 1 73 ? 5.652 4.109 -2.611 1.00 96.00 73 GLN A N 1
ATOM 575 C CA . GLN A 1 73 ? 4.817 5.284 -2.384 1.00 96.00 73 GLN A CA 1
ATOM 576 C C . GLN A 1 73 ? 3.641 5.336 -3.358 1.00 96.00 73 GLN A C 1
ATOM 578 O O . GLN A 1 73 ? 2.520 5.550 -2.911 1.00 96.00 73 GLN A O 1
ATOM 583 N N . ASN A 1 74 ? 3.880 5.133 -4.654 1.00 96.69 74 ASN A N 1
ATOM 584 C CA . ASN A 1 74 ? 2.830 5.224 -5.663 1.00 96.69 74 ASN A CA 1
ATOM 585 C C . ASN A 1 74 ? 1.757 4.148 -5.461 1.00 96.69 74 ASN A C 1
ATOM 587 O O . ASN A 1 74 ? 0.577 4.474 -5.501 1.00 96.69 74 ASN A O 1
ATOM 591 N N . ILE A 1 75 ? 2.148 2.900 -5.175 1.00 97.94 75 ILE A N 1
ATOM 592 C CA . ILE A 1 75 ? 1.193 1.809 -4.905 1.00 97.94 75 ILE A CA 1
ATOM 593 C C . ILE A 1 75 ? 0.341 2.125 -3.674 1.00 97.94 75 ILE A C 1
ATOM 595 O O . ILE A 1 75 ? -0.883 2.041 -3.718 1.00 97.94 75 ILE A O 1
ATOM 599 N N . VAL A 1 76 ? 0.980 2.515 -2.570 1.00 97.62 76 VAL A N 1
ATOM 600 C CA . VAL A 1 76 ? 0.260 2.783 -1.320 1.00 97.62 76 VAL A CA 1
ATOM 601 C C . VAL A 1 76 ? -0.628 4.019 -1.456 1.00 97.62 76 VAL A C 1
ATOM 603 O O . VAL A 1 76 ? -1.756 4.011 -0.977 1.00 97.62 76 VAL A O 1
ATOM 606 N N . ALA A 1 77 ? -0.151 5.076 -2.115 1.00 96.25 77 ALA A N 1
ATOM 607 C CA . ALA A 1 77 ? -0.961 6.260 -2.377 1.00 96.25 77 ALA A CA 1
ATOM 608 C C . ALA A 1 77 ? -2.172 5.917 -3.251 1.00 96.25 77 ALA A C 1
ATOM 610 O O . ALA A 1 77 ? -3.275 6.324 -2.913 1.00 96.25 77 ALA A O 1
ATOM 611 N N . TYR A 1 78 ? -1.980 5.123 -4.307 1.00 96.94 78 TYR A N 1
ATOM 612 C CA . TYR A 1 78 ? -3.064 4.657 -5.169 1.00 96.94 78 TYR A CA 1
ATOM 613 C C . TYR A 1 78 ? -4.128 3.890 -4.373 1.00 96.94 78 TYR A C 1
ATOM 615 O O . TYR A 1 78 ? -5.300 4.239 -4.435 1.00 96.94 78 TYR A O 1
ATOM 623 N N . HIS A 1 79 ? -3.712 2.927 -3.544 1.00 97.50 79 HIS A N 1
ATOM 624 C CA . HIS A 1 79 ? -4.612 2.162 -2.670 1.00 97.50 79 HIS A CA 1
ATOM 625 C C . HIS A 1 79 ? -5.401 3.051 -1.699 1.00 97.50 79 HIS A C 1
ATOM 627 O O . HIS A 1 79 ? -6.590 2.852 -1.489 1.00 97.50 79 HIS A O 1
ATOM 633 N N . LEU A 1 80 ? -4.753 4.052 -1.097 1.00 96.56 80 LEU A N 1
ATOM 634 C CA . LEU A 1 80 ? -5.414 4.974 -0.166 1.00 96.56 80 LEU A CA 1
ATOM 635 C C . LEU A 1 80 ? -6.310 6.010 -0.860 1.00 96.56 80 LEU A C 1
ATOM 637 O O . LEU A 1 80 ? -7.122 6.656 -0.190 1.00 96.56 80 LEU A O 1
ATOM 641 N N . GLU A 1 81 ? -6.115 6.231 -2.158 1.00 96.12 81 GLU A N 1
ATOM 642 C CA . GLU A 1 81 ? -6.946 7.116 -2.969 1.00 96.12 81 GLU A CA 1
ATOM 643 C C . GLU A 1 81 ? -8.112 6.395 -3.653 1.00 96.12 81 GLU A C 1
ATOM 645 O O . GLU A 1 81 ? -8.972 7.065 -4.222 1.00 96.12 81 GLU A O 1
ATOM 650 N N . ASP A 1 82 ? -8.176 5.069 -3.549 1.00 94.81 82 ASP A N 1
ATOM 651 C CA . ASP A 1 82 ? -9.275 4.264 -4.066 1.00 94.81 82 ASP A CA 1
ATOM 652 C C . ASP A 1 82 ? -10.601 4.639 -3.372 1.00 94.81 82 ASP A C 1
ATOM 654 O O . ASP A 1 82 ? -10.700 4.705 -2.140 1.00 94.81 82 ASP A O 1
ATOM 658 N N . GLU A 1 83 ? -11.622 4.924 -4.182 1.00 94.69 83 GLU A N 1
ATOM 659 C CA . GLU A 1 83 ? -12.939 5.383 -3.732 1.00 94.69 83 GLU A CA 1
ATOM 660 C C . GLU A 1 83 ? -13.718 4.290 -2.990 1.00 94.69 83 GLU A C 1
ATOM 662 O O . GLU A 1 83 ? -14.574 4.618 -2.170 1.00 94.69 83 GLU A O 1
ATOM 667 N N . ASP A 1 84 ? -13.374 3.018 -3.196 1.00 94.06 84 ASP A N 1
ATOM 668 C CA . ASP A 1 84 ? 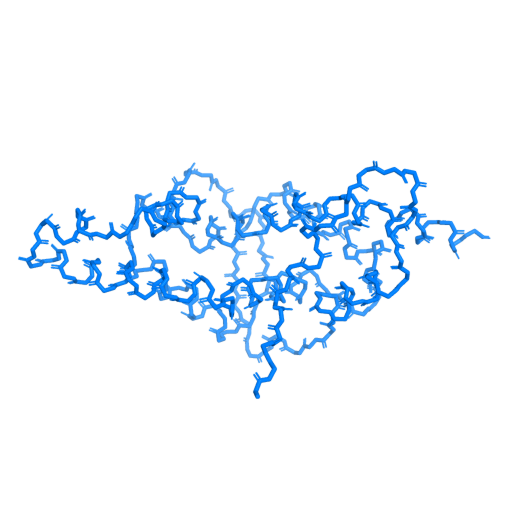-13.929 1.908 -2.423 1.00 94.06 84 ASP A CA 1
ATOM 669 C C . ASP A 1 84 ? -13.183 1.720 -1.091 1.00 94.06 84 ASP A C 1
ATOM 671 O O . ASP A 1 84 ? -13.734 1.170 -0.141 1.00 94.06 84 ASP A O 1
ATOM 675 N N . VAL A 1 85 ? -11.943 2.213 -0.971 1.00 95.88 85 VAL A N 1
ATOM 676 C CA . VAL A 1 85 ? -11.113 2.074 0.241 1.00 95.88 85 VAL A CA 1
ATOM 677 C C . VAL A 1 85 ? -11.309 3.232 1.218 1.00 95.88 85 VAL A C 1
ATOM 679 O O . VAL A 1 85 ? -11.378 3.008 2.432 1.00 95.88 85 VAL A O 1
ATOM 682 N N . LYS A 1 86 ? -11.405 4.478 0.730 1.00 95.44 86 LYS A N 1
ATOM 683 C CA . LYS A 1 86 ? -11.568 5.668 1.592 1.00 95.44 86 LYS A CA 1
ATOM 684 C C . LYS A 1 86 ? -12.732 5.538 2.586 1.00 95.44 86 LYS A C 1
ATOM 686 O O . LYS A 1 86 ? -12.503 5.834 3.764 1.00 95.44 86 LYS A O 1
ATOM 691 N N . PRO A 1 87 ? -13.942 5.095 2.180 1.00 96.25 87 PRO A N 1
ATOM 692 C CA . PRO A 1 87 ? -15.071 4.964 3.095 1.00 96.25 87 PRO A CA 1
ATOM 693 C C . PRO A 1 87 ? -14.831 3.889 4.156 1.00 96.25 87 PRO A C 1
ATOM 695 O O . PRO A 1 87 ? -15.179 4.106 5.312 1.00 96.25 87 PRO A O 1
ATOM 698 N N . LEU A 1 88 ? -14.172 2.780 3.799 1.00 96.62 88 LEU A N 1
ATOM 699 C CA . LEU A 1 88 ? -13.873 1.686 4.729 1.00 96.62 88 LEU A CA 1
ATOM 700 C C . LEU A 1 88 ? -12.909 2.134 5.829 1.00 96.62 88 LEU A C 1
ATOM 702 O O . LEU A 1 88 ? -13.130 1.848 7.003 1.00 96.62 88 LEU A O 1
ATOM 706 N N . ILE A 1 89 ? -11.858 2.879 5.470 1.00 95.25 89 ILE A N 1
ATOM 707 C CA . ILE A 1 89 ? -10.927 3.451 6.453 1.00 95.25 89 ILE A CA 1
ATOM 708 C C . ILE A 1 89 ? -11.662 4.437 7.369 1.00 95.25 89 ILE A C 1
ATOM 710 O O . ILE A 1 89 ? -11.469 4.395 8.581 1.00 95.25 89 ILE A O 1
ATOM 714 N N . ALA A 1 90 ? -12.509 5.306 6.810 1.00 94.56 90 ALA A N 1
ATOM 715 C CA . ALA A 1 90 ? -13.267 6.280 7.593 1.00 94.56 90 ALA A CA 1
ATOM 716 C C . ALA A 1 90 ? -14.249 5.608 8.568 1.00 94.56 90 ALA A C 1
ATOM 718 O O . ALA A 1 90 ? -14.333 6.020 9.724 1.00 94.56 90 ALA A O 1
ATOM 719 N N . GLU A 1 91 ? -14.949 4.563 8.121 1.00 94.62 91 GLU A N 1
ATOM 720 C CA . GLU A 1 91 ? -15.856 3.764 8.948 1.00 94.62 91 GLU A CA 1
ATOM 721 C C . GLU A 1 91 ? -15.107 3.090 10.105 1.00 94.62 91 GLU A C 1
ATOM 723 O O . GLU A 1 91 ? -15.507 3.235 11.261 1.00 94.62 91 GLU A O 1
ATOM 728 N N . LEU A 1 92 ? -13.983 2.425 9.813 1.00 93.31 92 LEU A N 1
ATOM 729 C CA . LEU A 1 92 ? -13.146 1.775 10.825 1.00 93.31 92 LEU A CA 1
ATOM 730 C C . LEU A 1 92 ? -12.608 2.773 11.856 1.00 93.31 92 LEU A C 1
ATOM 732 O O . LEU A 1 92 ? -12.683 2.515 13.056 1.00 93.31 92 LEU A O 1
ATOM 736 N N . SER A 1 93 ? -12.096 3.924 11.411 1.00 91.88 93 SER A N 1
ATOM 737 C CA . SER A 1 93 ? -11.603 4.969 12.315 1.00 91.88 93 SER A CA 1
ATOM 738 C C . SER A 1 93 ? -12.718 5.548 13.192 1.00 91.88 93 SER A C 1
ATOM 740 O O . SER A 1 93 ? -12.499 5.783 14.380 1.00 91.88 93 SER A O 1
ATOM 742 N N . ALA A 1 94 ? -13.916 5.762 12.639 1.00 91.44 94 ALA A N 1
ATOM 743 C CA . ALA A 1 94 ? -15.057 6.264 13.401 1.00 91.44 94 ALA A CA 1
ATOM 744 C C . ALA A 1 94 ? -15.529 5.253 14.457 1.00 91.44 94 ALA A C 1
ATOM 746 O O . ALA A 1 94 ? -15.740 5.627 15.611 1.00 91.44 94 ALA A O 1
ATOM 747 N N . ALA A 1 95 ? -15.654 3.977 14.083 1.00 89.75 95 ALA A N 1
ATOM 748 C CA . ALA A 1 95 ? -16.073 2.917 14.995 1.00 89.75 95 ALA A CA 1
ATOM 749 C C . ALA A 1 95 ? -15.056 2.681 16.120 1.00 89.75 95 ALA A C 1
ATOM 751 O O . ALA A 1 95 ? -15.448 2.566 17.280 1.00 89.75 95 ALA A O 1
ATOM 752 N N . SER A 1 96 ? -13.760 2.691 15.798 1.00 87.44 96 SER A N 1
ATOM 753 C CA . SER A 1 96 ? -12.690 2.574 16.790 1.00 87.44 96 SER A CA 1
ATOM 754 C C . SER A 1 96 ? -12.712 3.735 17.790 1.00 87.44 96 SER A C 1
ATOM 756 O O . SER A 1 96 ? -12.726 3.506 18.997 1.00 87.44 96 SER A O 1
ATOM 758 N N . CYS A 1 97 ? -12.860 4.979 17.316 1.00 86.88 97 CYS A N 1
ATOM 759 C CA . CYS A 1 97 ? -12.983 6.148 18.193 1.00 86.88 97 CYS A CA 1
ATOM 760 C C . CYS A 1 97 ? -14.206 6.072 19.125 1.00 86.88 97 CYS A C 1
ATOM 762 O O . CYS A 1 97 ? -14.146 6.529 20.265 1.00 86.88 97 CYS A O 1
ATOM 764 N N . LEU A 1 98 ? -15.321 5.503 18.656 1.00 87.38 98 LEU A N 1
ATOM 765 C CA . LEU A 1 98 ? -16.512 5.301 19.483 1.00 87.38 98 LEU A CA 1
ATOM 766 C C . LEU A 1 98 ? -16.347 4.149 20.479 1.00 87.38 98 LEU A C 1
ATOM 768 O O . LEU A 1 98 ? -16.985 4.185 21.533 1.00 87.38 98 LEU A O 1
ATOM 772 N N . SER A 1 99 ? -15.489 3.167 20.186 1.00 84.44 99 SER A N 1
ATOM 773 C CA . SER A 1 99 ? -15.308 1.963 21.007 1.00 84.44 99 SER A CA 1
ATOM 774 C C . SER A 1 99 ? -14.796 2.241 22.424 1.00 84.44 99 SER A C 1
ATOM 776 O O . SER A 1 99 ? -15.141 1.509 23.352 1.00 84.44 99 SER A O 1
ATOM 778 N N . ASP A 1 100 ? -14.095 3.364 22.616 1.00 80.81 100 ASP A N 1
ATOM 779 C CA . ASP A 1 100 ? -13.692 3.879 23.932 1.00 80.81 100 ASP A CA 1
ATOM 780 C C . ASP A 1 100 ? -14.893 4.168 24.852 1.00 80.81 100 ASP A C 1
ATOM 782 O O . ASP A 1 100 ? -14.771 4.161 26.079 1.00 80.81 100 ASP A O 1
ATOM 786 N N . THR A 1 101 ? -16.063 4.439 24.266 1.00 85.81 101 THR A N 1
ATOM 787 C CA . THR A 1 101 ? -17.296 4.811 24.980 1.00 85.81 101 THR A CA 1
ATOM 788 C C . THR A 1 101 ? -18.438 3.809 24.802 1.00 85.81 101 THR A C 1
ATOM 790 O O . THR A 1 101 ? -19.261 3.663 25.706 1.00 85.81 101 THR A O 1
ATOM 793 N N . ASP A 1 102 ? -18.476 3.090 23.679 1.00 85.12 102 ASP A N 1
ATOM 794 C CA . ASP A 1 102 ? -19.446 2.042 23.369 1.00 85.12 102 ASP A CA 1
ATOM 795 C C . ASP A 1 102 ? -18.728 0.782 22.876 1.00 85.12 102 ASP A C 1
ATOM 797 O O . ASP A 1 102 ? -18.330 0.672 21.716 1.00 85.12 102 ASP A O 1
ATOM 801 N N . SER A 1 103 ? -18.632 -0.220 23.750 1.00 78.00 103 SER A N 1
ATOM 802 C CA . SER A 1 103 ? -17.959 -1.489 23.462 1.00 78.00 103 SER A CA 1
ATOM 803 C C . SER A 1 103 ? -18.577 -2.299 22.314 1.00 78.00 103 SER A C 1
ATOM 805 O O . SER A 1 103 ? -17.950 -3.254 21.861 1.00 78.00 103 SER A O 1
ATOM 807 N N . LYS A 1 104 ? -19.767 -1.927 21.815 1.00 84.19 104 LYS A N 1
ATOM 808 C CA . LYS A 1 104 ? -20.425 -2.559 20.657 1.00 84.19 104 LYS A CA 1
ATOM 809 C C . LYS A 1 104 ? -20.251 -1.786 19.351 1.00 84.19 104 LYS A C 1
ATOM 811 O O . LYS A 1 104 ? -20.718 -2.252 18.313 1.00 84.19 104 LYS A O 1
ATOM 816 N N . ALA A 1 105 ? -19.577 -0.634 19.356 1.00 82.12 105 ALA A N 1
ATOM 817 C CA . ALA A 1 105 ? -19.397 0.182 18.153 1.00 82.12 105 ALA A CA 1
ATOM 818 C C . ALA A 1 105 ? -18.731 -0.602 17.004 1.00 82.12 105 ALA A C 1
ATOM 820 O O . ALA A 1 105 ? -19.130 -0.482 15.847 1.00 82.12 105 ALA A O 1
ATOM 821 N N . MET A 1 106 ? -17.779 -1.480 17.335 1.00 83.81 106 MET A N 1
ATOM 822 C CA . MET A 1 106 ? -17.092 -2.343 16.366 1.00 83.81 106 MET A CA 1
ATOM 823 C C . MET A 1 106 ? -17.965 -3.494 15.836 1.00 83.81 106 MET A C 1
ATOM 825 O O . MET A 1 106 ? -17.671 -4.049 14.778 1.00 83.81 106 MET A O 1
ATOM 829 N N . ASP A 1 107 ? -19.066 -3.847 16.508 1.00 84.31 107 ASP A N 1
ATOM 830 C CA . ASP A 1 107 ? -19.982 -4.885 16.018 1.00 84.31 107 ASP A CA 1
ATOM 831 C C . ASP A 1 107 ? -20.807 -4.385 14.823 1.00 84.31 107 ASP A C 1
ATOM 833 O O . ASP A 1 107 ? -21.138 -5.174 13.929 1.00 84.31 107 ASP A O 1
ATOM 837 N N . GLY A 1 108 ? -21.094 -3.078 14.793 1.00 85.38 108 GLY A N 1
ATOM 838 C CA . GLY A 1 108 ? -21.974 -2.418 13.826 1.00 85.38 108 GLY A CA 1
ATOM 839 C C . GLY A 1 108 ? -21.342 -2.036 12.486 1.00 85.38 108 GLY A C 1
ATOM 840 O O . GLY A 1 108 ? -22.072 -1.592 11.603 1.00 85.38 108 GLY A O 1
ATOM 841 N N . ILE A 1 109 ? -20.027 -2.208 12.312 1.00 92.50 109 ILE A N 1
ATOM 842 C CA . ILE A 1 109 ? -19.360 -1.890 11.041 1.00 92.50 109 ILE A CA 1
ATOM 843 C C . ILE A 1 109 ? -19.734 -2.887 9.933 1.00 92.50 109 ILE A C 1
ATOM 845 O O . ILE A 1 109 ? -20.032 -4.064 10.191 1.00 92.50 109 ILE A O 1
ATOM 849 N N . SER A 1 110 ? -19.663 -2.417 8.692 1.00 94.75 110 SER A N 1
ATOM 850 C CA . SER A 1 110 ? -19.934 -3.174 7.476 1.00 94.75 110 SER A CA 1
ATOM 851 C C . SER A 1 110 ? -19.061 -4.427 7.356 1.00 94.75 110 SER A C 1
ATOM 853 O O . SER A 1 110 ? -17.951 -4.528 7.893 1.00 94.75 110 SER A O 1
ATOM 855 N N . LEU A 1 111 ? -19.566 -5.426 6.626 1.00 94.69 111 LEU A N 1
ATOM 856 C CA . LEU A 1 111 ? -18.813 -6.654 6.372 1.00 94.69 111 LEU A CA 1
ATOM 857 C C . LEU A 1 111 ? -17.545 -6.361 5.557 1.00 94.69 111 LEU A C 1
ATOM 859 O O . LEU A 1 111 ? -16.508 -6.992 5.762 1.00 94.69 111 LEU A O 1
ATOM 863 N N . GLU A 1 112 ? -17.625 -5.402 4.645 1.00 95.56 112 GLU A N 1
ATOM 864 C CA . GLU A 1 112 ? -16.537 -4.926 3.800 1.00 95.56 112 GLU A CA 1
ATOM 865 C C . GLU A 1 112 ? -15.440 -4.276 4.649 1.00 95.56 112 GLU A C 1
ATOM 867 O O . GLU A 1 112 ? -14.268 -4.621 4.484 1.00 95.56 112 GLU A O 1
ATOM 872 N N . ALA A 1 113 ? -15.805 -3.440 5.628 1.00 93.81 113 ALA A N 1
ATOM 873 C CA . ALA A 1 113 ? -14.858 -2.855 6.577 1.00 93.81 113 ALA A CA 1
ATOM 874 C C . ALA A 1 113 ? -14.172 -3.933 7.428 1.00 93.81 113 ALA A C 1
ATOM 876 O O . ALA A 1 113 ? -12.949 -3.908 7.575 1.00 93.81 113 ALA A O 1
ATOM 877 N N . LYS A 1 114 ? -14.918 -4.940 7.908 1.00 92.94 114 LYS A N 1
ATOM 878 C CA . LYS A 1 114 ? -14.344 -6.091 8.640 1.00 92.94 114 LYS A CA 1
ATOM 879 C C . LYS A 1 114 ? -13.344 -6.863 7.786 1.00 92.94 114 LYS A C 1
ATOM 881 O O . LYS A 1 114 ? -12.250 -7.180 8.249 1.00 92.94 114 LYS A O 1
ATOM 886 N N . LYS A 1 115 ? -13.693 -7.151 6.528 1.00 94.69 115 LYS A N 1
ATOM 887 C CA . LYS A 1 115 ? -12.796 -7.832 5.578 1.00 94.69 115 LYS A CA 1
ATOM 888 C C . LYS A 1 115 ? -11.541 -7.007 5.308 1.00 94.69 115 LYS A C 1
ATOM 890 O O . LYS A 1 115 ? -10.446 -7.564 5.300 1.00 94.69 115 LYS A O 1
ATOM 895 N N . TYR A 1 116 ? -11.691 -5.697 5.121 1.00 95.62 116 TYR A N 1
ATOM 896 C CA . TYR A 1 116 ? -10.570 -4.787 4.915 1.00 95.62 116 TYR A CA 1
ATOM 897 C C . TYR A 1 116 ? -9.638 -4.760 6.132 1.00 95.62 116 TYR A C 1
ATOM 899 O O . TYR A 1 116 ? -8.428 -4.947 5.986 1.00 95.62 116 TYR A O 1
ATOM 907 N N . GLN A 1 117 ? -10.194 -4.602 7.338 1.00 93.06 117 GLN A N 1
ATOM 908 C CA . GLN A 1 117 ? -9.424 -4.616 8.581 1.00 93.06 117 GLN A CA 1
ATOM 909 C C . GLN A 1 117 ? -8.665 -5.936 8.740 1.00 93.06 117 GLN A C 1
ATOM 911 O O . GLN A 1 117 ? -7.453 -5.917 8.935 1.00 93.06 117 GLN A O 1
ATOM 916 N N . ALA A 1 118 ? -9.352 -7.071 8.579 1.00 91.75 118 ALA A N 1
ATOM 917 C CA . ALA A 1 118 ? -8.757 -8.399 8.704 1.00 91.75 118 ALA A CA 1
ATOM 918 C C . ALA A 1 118 ? -7.603 -8.630 7.717 1.00 91.75 118 ALA A C 1
ATOM 920 O O . ALA A 1 118 ? -6.618 -9.283 8.055 1.00 91.75 118 ALA A O 1
ATOM 921 N N . LYS A 1 119 ? -7.722 -8.091 6.500 1.00 93.00 119 LYS A N 1
ATOM 922 C CA . LYS A 1 119 ? -6.734 -8.269 5.435 1.00 93.00 119 LYS A CA 1
ATOM 923 C C . LYS A 1 119 ? -5.507 -7.372 5.591 1.00 93.00 119 LYS A C 1
ATOM 925 O O . LYS A 1 119 ? -4.396 -7.826 5.338 1.00 93.00 119 LYS A O 1
ATOM 930 N N . TYR A 1 120 ? -5.697 -6.109 5.972 1.00 94.00 120 TYR A N 1
ATOM 931 C CA . TYR A 1 120 ? -4.632 -5.102 5.898 1.00 94.00 120 TYR A CA 1
ATOM 932 C C . TYR A 1 120 ? -4.195 -4.537 7.253 1.00 94.00 120 TYR A C 1
ATOM 934 O O . TYR A 1 120 ? -3.068 -4.065 7.386 1.00 94.00 120 TYR A O 1
ATOM 942 N N . LEU A 1 121 ? -5.068 -4.547 8.257 1.00 90.50 121 LEU A N 1
ATOM 943 C CA . LEU A 1 121 ? -4.895 -3.806 9.510 1.00 90.50 121 LEU A CA 1
ATOM 944 C C . LEU A 1 121 ? -4.891 -4.722 10.741 1.00 90.50 121 LEU A C 1
ATOM 946 O O . LEU A 1 121 ? -5.228 -4.289 11.839 1.00 90.50 121 LEU A O 1
ATOM 950 N N . MET A 1 122 ? -4.451 -5.967 10.564 1.00 87.31 122 MET A N 1
ATOM 951 C CA . MET A 1 122 ? -4.147 -6.901 11.649 1.00 87.31 122 MET A CA 1
ATOM 952 C C . MET A 1 122 ? -2.632 -7.060 11.805 1.00 87.31 122 MET A C 1
ATOM 954 O O . MET A 1 122 ? -1.883 -7.047 10.823 1.00 87.31 122 MET A O 1
ATOM 958 N N . GLY A 1 123 ? -2.161 -7.186 13.044 1.00 82.38 123 GLY A N 1
ATOM 959 C CA . GLY A 1 123 ? -0.779 -7.552 13.326 1.00 82.38 123 GLY A CA 1
ATOM 960 C C . GLY A 1 123 ? -0.522 -9.025 13.006 1.00 82.38 123 GLY A C 1
ATOM 961 O O . GLY A 1 123 ? -1.370 -9.883 13.223 1.00 82.38 123 GLY A O 1
ATOM 962 N N . ASP A 1 124 ? 0.675 -9.328 12.506 1.00 85.75 124 ASP A N 1
ATOM 963 C CA . ASP A 1 124 ? 1.101 -10.691 12.149 1.00 85.75 124 ASP A CA 1
ATOM 964 C C . ASP A 1 124 ? 2.365 -11.142 12.905 1.00 85.75 124 ASP A C 1
ATOM 966 O O . ASP A 1 124 ? 2.924 -12.200 12.629 1.00 85.75 124 ASP A O 1
ATOM 970 N N . MET A 1 125 ? 2.840 -10.323 13.853 1.00 83.88 125 MET A N 1
ATOM 971 C CA . MET A 1 125 ? 4.062 -10.530 14.646 1.00 83.88 125 MET A CA 1
ATOM 972 C C . MET A 1 125 ? 5.356 -10.716 13.825 1.00 83.88 125 MET A C 1
ATOM 974 O O . MET A 1 125 ? 6.397 -11.072 14.383 1.00 83.88 125 MET A O 1
ATOM 978 N N . VAL A 1 126 ? 5.343 -10.432 12.518 1.00 88.50 126 VAL A N 1
ATOM 979 C CA . VAL A 1 126 ? 6.519 -10.588 11.653 1.00 88.50 126 VAL A CA 1
ATOM 980 C C . VAL A 1 126 ? 7.519 -9.454 11.892 1.00 88.50 126 VAL A C 1
ATOM 982 O O . VAL A 1 126 ? 7.175 -8.266 11.901 1.00 88.50 126 VAL A O 1
ATOM 985 N N . ASN A 1 127 ? 8.799 -9.811 12.046 1.00 85.88 127 ASN A N 1
ATOM 986 C CA . ASN A 1 127 ? 9.879 -8.844 12.220 1.00 85.88 127 ASN A CA 1
ATOM 987 C C . ASN A 1 127 ? 10.189 -8.107 10.905 1.00 85.88 127 ASN A C 1
ATOM 989 O O . ASN A 1 127 ? 10.648 -8.701 9.933 1.00 85.88 127 ASN A O 1
ATOM 993 N N . ARG A 1 128 ? 9.997 -6.786 10.909 1.00 90.88 128 ARG A N 1
ATOM 994 C CA . ARG A 1 128 ? 10.220 -5.892 9.758 1.00 90.88 128 ARG A CA 1
ATOM 995 C C . ARG A 1 128 ? 11.350 -4.883 9.967 1.00 90.88 128 ARG A C 1
ATOM 997 O O . ARG A 1 128 ? 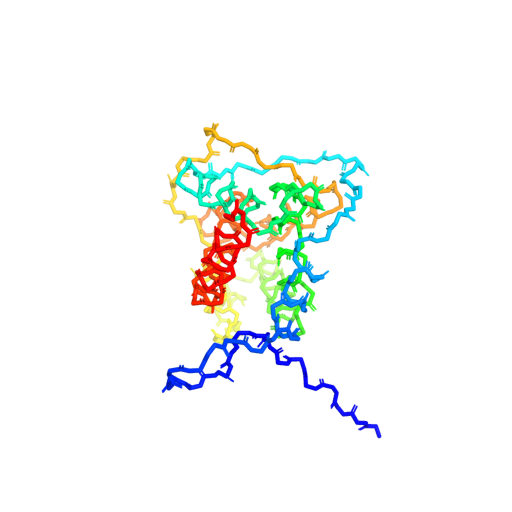11.391 -3.849 9.311 1.00 90.88 128 ARG A O 1
ATOM 1004 N N . LYS A 1 129 ? 12.259 -5.147 10.909 1.00 85.62 129 LYS A N 1
ATOM 1005 C CA . LYS A 1 129 ? 13.361 -4.227 11.252 1.00 85.62 129 LYS A CA 1
ATOM 1006 C C . LYS A 1 129 ? 14.609 -4.392 10.377 1.00 85.62 129 LYS A C 1
ATOM 1008 O O . LYS A 1 129 ? 15.562 -3.641 10.535 1.00 85.62 129 LYS A O 1
ATOM 1013 N N . GLU A 1 130 ? 14.634 -5.373 9.478 1.00 83.62 130 GLU A N 1
ATOM 1014 C CA . GLU A 1 130 ? 15.831 -5.699 8.687 1.00 83.62 130 GLU A CA 1
ATOM 1015 C C . GLU A 1 130 ? 16.074 -4.745 7.509 1.00 83.62 130 GLU A C 1
ATOM 1017 O O . GLU A 1 130 ? 17.218 -4.557 7.067 1.00 83.62 130 GLU A O 1
ATOM 1022 N N . ARG A 1 131 ? 14.999 -4.170 6.958 1.00 92.00 131 ARG A N 1
ATOM 1023 C CA . ARG A 1 131 ? 15.035 -3.257 5.814 1.00 92.00 131 ARG A CA 1
ATOM 1024 C C . ARG A 1 131 ? 14.005 -2.157 5.972 1.00 92.00 131 ARG A C 1
ATOM 1026 O O . ARG A 1 131 ? 12.889 -2.399 6.418 1.00 92.00 131 ARG A O 1
ATOM 1033 N N . GLU A 1 132 ? 14.383 -0.966 5.531 1.00 93.25 132 GLU A N 1
ATOM 1034 C CA . GLU A 1 132 ? 13.548 0.227 5.578 1.00 93.25 132 GLU A CA 1
ATOM 1035 C C . GLU A 1 132 ? 13.317 0.758 4.163 1.00 93.25 132 GLU A C 1
ATOM 1037 O O . GLU A 1 132 ? 14.246 0.885 3.362 1.00 93.25 132 GLU A O 1
ATOM 1042 N N . ILE A 1 133 ? 12.063 1.081 3.862 1.00 94.25 133 ILE A N 1
ATOM 1043 C CA . ILE A 1 133 ? 11.652 1.744 2.629 1.00 94.25 133 ILE A CA 1
ATOM 1044 C C . ILE A 1 133 ? 11.377 3.210 2.945 1.00 94.25 133 ILE A C 1
ATOM 1046 O O . ILE A 1 133 ? 10.643 3.538 3.879 1.00 94.25 133 ILE A O 1
ATOM 1050 N N . TYR A 1 134 ? 11.949 4.094 2.132 1.00 93.00 134 TYR A N 1
ATOM 1051 C CA . TYR A 1 134 ? 11.708 5.527 2.216 1.00 93.00 134 TYR A CA 1
ATOM 1052 C C . TYR A 1 134 ? 10.405 5.883 1.507 1.00 93.00 134 TYR A C 1
ATOM 1054 O O . TYR A 1 134 ? 10.242 5.590 0.325 1.00 93.00 134 TYR A O 1
ATOM 1062 N N . ILE A 1 135 ? 9.523 6.576 2.214 1.00 94.62 135 ILE A N 1
ATOM 1063 C CA . ILE A 1 135 ? 8.302 7.184 1.680 1.00 94.62 135 ILE A CA 1
ATOM 1064 C C . ILE A 1 135 ? 8.265 8.664 2.061 1.00 94.62 135 ILE A C 1
ATOM 1066 O O . ILE A 1 135 ? 9.028 9.117 2.915 1.00 94.62 135 ILE A O 1
ATOM 1070 N N . SER A 1 136 ? 7.372 9.434 1.454 1.00 95.31 136 SER A N 1
ATOM 1071 C CA . SER A 1 136 ? 7.152 10.828 1.820 1.00 95.31 136 SER A CA 1
ATOM 1072 C C . SER A 1 136 ? 6.620 10.952 3.243 1.00 95.31 136 SER A C 1
ATOM 1074 O O . SER A 1 136 ? 5.924 10.086 3.780 1.00 95.31 136 SER A O 1
ATOM 1076 N N . GLY A 1 137 ? 6.955 12.067 3.878 1.00 93.81 137 GLY A N 1
ATOM 1077 C CA . GLY A 1 137 ? 6.565 12.354 5.246 1.00 93.81 137 GLY A CA 1
ATOM 1078 C C . GLY A 1 137 ? 5.071 12.593 5.398 1.00 93.81 137 GLY A C 1
ATOM 1079 O O . GLY A 1 137 ? 4.534 12.322 6.468 1.00 93.81 137 GLY A O 1
ATOM 1080 N N . GLU A 1 138 ? 4.400 13.059 4.347 1.00 93.88 138 GLU A N 1
ATOM 1081 C CA . GLU A 1 138 ? 2.944 13.181 4.308 1.00 93.88 138 GLU A CA 1
ATOM 1082 C C . GLU A 1 138 ? 2.280 11.803 4.316 1.00 93.88 138 GLU A C 1
ATOM 1084 O O . GLU A 1 138 ? 1.497 11.511 5.223 1.00 93.88 138 GLU A O 1
ATOM 1089 N N . LEU A 1 139 ? 2.681 10.917 3.396 1.00 95.12 139 LEU A N 1
ATOM 1090 C CA . LEU A 1 139 ? 2.173 9.548 3.354 1.00 95.12 139 LEU A CA 1
ATOM 1091 C C . LEU A 1 139 ? 2.472 8.805 4.661 1.00 95.12 139 LEU A C 1
ATOM 1093 O O . LEU A 1 139 ? 1.590 8.175 5.238 1.00 95.12 139 LEU A O 1
ATOM 1097 N N . GLY A 1 140 ? 3.690 8.949 5.191 1.00 94.75 140 GLY A N 1
ATOM 1098 C CA . GLY A 1 140 ? 4.072 8.355 6.471 1.00 94.75 140 GLY A CA 1
ATOM 1099 C C . GLY A 1 140 ? 3.218 8.844 7.646 1.00 94.75 140 GLY A C 1
ATOM 1100 O O . GLY A 1 140 ? 2.863 8.047 8.512 1.00 94.75 140 GLY A O 1
ATOM 1101 N N . LYS A 1 141 ? 2.841 10.130 7.682 1.00 94.44 141 LYS A N 1
ATOM 1102 C CA . LYS A 1 141 ? 1.918 10.663 8.701 1.00 94.44 141 LYS A CA 1
ATOM 1103 C C . LYS A 1 141 ? 0.513 10.082 8.548 1.00 94.44 141 LYS A C 1
ATOM 1105 O O . LYS A 1 141 ? -0.081 9.705 9.555 1.00 94.44 141 LYS A O 1
ATOM 1110 N N . ARG A 1 142 ? 0.001 9.997 7.316 1.00 95.44 142 ARG A N 1
ATOM 1111 C CA . ARG A 1 142 ? -1.329 9.440 7.026 1.00 95.44 142 ARG A CA 1
ATOM 1112 C C . ARG A 1 142 ? -1.416 7.967 7.418 1.00 95.44 142 ARG A C 1
ATOM 1114 O O . ARG A 1 142 ? -2.320 7.595 8.153 1.00 95.44 142 ARG A O 1
ATOM 1121 N N . LEU A 1 143 ? -0.436 7.159 7.016 1.00 95.56 143 LEU A N 1
ATOM 1122 C CA . LEU A 1 143 ? -0.338 5.746 7.393 1.00 95.56 143 LEU A CA 1
ATOM 1123 C C . LEU A 1 143 ? -0.260 5.559 8.908 1.00 95.56 143 LEU A C 1
ATOM 1125 O O . LEU A 1 143 ? -0.963 4.717 9.459 1.00 95.56 143 LEU A O 1
ATOM 1129 N N . LYS A 1 144 ? 0.565 6.366 9.590 1.00 93.44 144 LYS A N 1
ATOM 1130 C CA . LYS A 1 144 ? 0.666 6.321 11.052 1.00 93.44 144 LYS A CA 1
ATOM 1131 C C . LYS A 1 144 ? -0.682 6.596 11.715 1.00 93.44 144 LYS A C 1
ATOM 1133 O O . LYS A 1 144 ? -1.021 5.906 12.665 1.00 93.44 144 LYS A O 1
ATOM 1138 N N . ARG A 1 145 ? -1.425 7.592 11.223 1.00 92.75 145 ARG A N 1
ATOM 1139 C CA . ARG A 1 145 ? -2.758 7.923 11.733 1.00 92.75 145 ARG A CA 1
ATOM 1140 C C . ARG A 1 145 ? -3.725 6.753 11.548 1.00 92.75 145 ARG A C 1
ATOM 1142 O O . ARG A 1 145 ? -4.296 6.319 12.527 1.00 92.75 145 ARG A O 1
ATOM 1149 N N . ILE A 1 146 ? -3.816 6.182 10.346 1.00 94.25 146 ILE A N 1
ATOM 1150 C CA . ILE A 1 146 ? -4.712 5.043 10.066 1.00 94.25 146 ILE A CA 1
ATOM 1151 C C . ILE A 1 146 ? -4.447 3.869 11.019 1.00 94.25 146 ILE A C 1
ATOM 1153 O O . ILE A 1 146 ? -5.377 3.326 11.603 1.00 94.25 146 ILE A O 1
ATOM 1157 N N . VAL A 1 147 ? -3.176 3.493 11.192 1.00 92.44 147 VAL A N 1
ATOM 1158 C CA . VAL A 1 147 ? -2.792 2.368 12.061 1.00 92.44 147 VAL A CA 1
ATOM 1159 C C . VAL A 1 147 ? -3.130 2.641 13.528 1.00 92.44 147 VAL A C 1
ATOM 1161 O O . VAL A 1 147 ? -3.586 1.732 14.208 1.00 92.44 147 VAL A O 1
ATOM 1164 N N . LEU A 1 148 ? -2.912 3.870 14.009 1.00 89.25 148 LEU A N 1
ATOM 1165 C CA . LEU A 1 148 ? -3.231 4.251 15.389 1.00 89.25 148 LEU A CA 1
ATOM 1166 C C . LEU A 1 148 ? -4.734 4.372 15.633 1.00 89.25 148 LEU A C 1
ATOM 1168 O O . LEU A 1 148 ? -5.200 3.970 16.688 1.00 89.25 148 LEU A O 1
ATOM 1172 N N . ASP A 1 149 ? -5.471 4.932 14.677 1.00 87.38 149 ASP A N 1
ATOM 1173 C CA . ASP A 1 149 ? -6.892 5.220 14.848 1.00 87.38 149 ASP A CA 1
ATOM 1174 C C . ASP A 1 149 ? -7.731 3.941 14.798 1.00 87.38 149 ASP A C 1
ATOM 1176 O O . ASP A 1 149 ? -8.763 3.883 15.448 1.00 87.38 149 ASP A O 1
ATOM 1180 N N . ILE A 1 150 ? -7.327 2.926 14.025 1.00 85.88 150 ILE A N 1
ATOM 1181 C CA . ILE A 1 150 ? -8.112 1.690 13.852 1.00 85.88 150 ILE A CA 1
ATOM 1182 C C . ILE A 1 150 ? -7.764 0.628 14.902 1.00 85.88 150 ILE A C 1
ATOM 1184 O O . ILE A 1 150 ? -8.601 -0.231 15.159 1.00 85.88 150 ILE A O 1
ATOM 1188 N N . ASP A 1 151 ? -6.544 0.671 15.456 1.00 73.00 151 ASP A N 1
ATOM 1189 C CA . ASP A 1 151 ? -6.018 -0.238 16.490 1.00 73.00 151 ASP A CA 1
ATOM 1190 C C . ASP A 1 151 ? -6.571 -1.674 16.392 1.00 73.00 151 ASP A C 1
ATOM 1192 O O . ASP A 1 151 ? -7.145 -2.221 17.332 1.00 73.00 151 ASP A O 1
ATOM 1196 N N . GLY A 1 152 ? -6.419 -2.303 15.213 1.00 64.75 152 GLY A N 1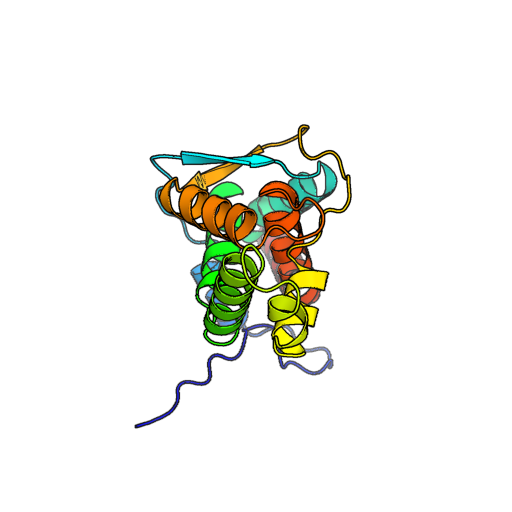
ATOM 1197 C CA . GLY A 1 152 ? -6.628 -3.753 15.076 1.00 64.75 152 GLY A CA 1
ATOM 1198 C C . GLY A 1 152 ? -5.704 -4.518 16.032 1.00 64.75 152 GLY A C 1
ATOM 1199 O O . GLY A 1 152 ? -4.945 -3.898 16.764 1.00 64.75 152 GLY A O 1
ATOM 1200 N N . ASP A 1 153 ? -5.679 -5.852 16.036 1.00 76.12 153 ASP A N 1
ATOM 1201 C CA . ASP A 1 153 ? -4.787 -6.608 16.942 1.00 76.12 153 ASP A CA 1
ATOM 1202 C C . ASP A 1 153 ? -3.286 -6.335 16.658 1.00 76.12 153 ASP A C 1
ATOM 1204 O O . ASP A 1 153 ? -2.615 -7.056 15.921 1.00 76.12 153 ASP A O 1
ATOM 1208 N N . ARG A 1 154 ? -2.775 -5.222 17.199 1.00 77.12 154 ARG A N 1
ATOM 1209 C CA . ARG A 1 154 ? -1.422 -4.657 17.107 1.00 77.12 154 ARG A CA 1
ATOM 1210 C C . ARG A 1 154 ? -0.841 -4.519 15.685 1.00 77.12 154 ARG A C 1
ATOM 1212 O O . ARG A 1 154 ? 0.296 -4.957 15.457 1.00 77.12 154 ARG A O 1
ATOM 1219 N N . PRO A 1 155 ? -1.534 -3.891 14.714 1.00 84.19 155 PRO A N 1
ATOM 1220 C CA . PRO A 1 155 ? -0.948 -3.593 13.417 1.00 84.19 155 PRO A CA 1
ATOM 1221 C C . PRO A 1 155 ? 0.230 -2.625 13.553 1.00 84.19 155 PRO A C 1
ATOM 1223 O O . PRO A 1 155 ? 0.296 -1.766 14.431 1.00 84.19 155 PRO A O 1
ATOM 1226 N N . THR A 1 156 ? 1.176 -2.734 12.626 1.00 90.50 156 THR A N 1
ATOM 1227 C CA . THR A 1 156 ? 2.274 -1.777 12.480 1.00 90.50 156 THR A CA 1
ATOM 1228 C C . THR A 1 156 ? 2.173 -1.098 11.120 1.00 90.50 156 THR A C 1
ATOM 1230 O O . THR A 1 156 ? 1.610 -1.649 10.177 1.00 90.50 156 THR A O 1
ATOM 1233 N N . MET A 1 157 ? 2.789 0.078 10.964 1.00 92.62 157 MET A N 1
ATOM 1234 C CA . MET A 1 157 ? 2.904 0.697 9.634 1.00 92.62 157 MET A CA 1
ATOM 1235 C C . MET A 1 157 ? 3.566 -0.245 8.618 1.00 92.62 157 MET A C 1
ATOM 1237 O O . MET A 1 157 ? 3.188 -0.242 7.452 1.00 92.62 157 MET A O 1
ATOM 1241 N N . GLY A 1 158 ? 4.540 -1.047 9.065 1.00 93.62 158 GLY A N 1
ATOM 1242 C CA . GLY A 1 158 ? 5.212 -2.032 8.223 1.00 93.62 158 GLY A CA 1
ATOM 1243 C C . GLY A 1 158 ? 4.277 -3.141 7.756 1.00 93.62 158 GLY A C 1
ATOM 1244 O O . GLY A 1 158 ? 4.239 -3.419 6.564 1.00 93.62 158 GLY A O 1
ATOM 1245 N N . SER A 1 159 ? 3.493 -3.735 8.664 1.00 93.19 159 SER A N 1
ATOM 1246 C CA . SER A 1 159 ? 2.544 -4.798 8.303 1.00 93.19 159 SER A CA 1
ATOM 1247 C C . SER A 1 159 ? 1.451 -4.297 7.365 1.00 93.19 159 SER A C 1
ATOM 1249 O O . SER A 1 159 ? 1.165 -4.959 6.373 1.00 93.19 159 SER A O 1
ATOM 1251 N N . TYR A 1 160 ? 0.924 -3.094 7.607 1.00 95.12 160 TYR A N 1
ATOM 1252 C CA . TYR A 1 160 ? -0.100 -2.506 6.747 1.00 95.12 160 TYR A CA 1
ATOM 1253 C C . TYR A 1 160 ? 0.410 -2.229 5.328 1.00 95.12 160 TYR A C 1
ATOM 1255 O O . TYR A 1 160 ? -0.201 -2.646 4.344 1.00 95.12 160 TYR A O 1
ATOM 1263 N N . VAL A 1 161 ? 1.565 -1.565 5.210 1.00 95.94 161 VAL A N 1
ATOM 1264 C CA . VAL A 1 161 ? 2.171 -1.275 3.902 1.00 95.94 161 VAL A CA 1
ATOM 1265 C C . VAL A 1 161 ? 2.538 -2.564 3.172 1.00 95.94 161 VAL A C 1
ATOM 1267 O O . VAL A 1 161 ? 2.291 -2.680 1.977 1.00 95.94 161 VAL A O 1
ATOM 1270 N N . GLU A 1 162 ? 3.101 -3.545 3.872 1.00 95.44 162 GLU A N 1
ATOM 1271 C CA . GLU A 1 162 ? 3.462 -4.834 3.286 1.00 95.44 162 GLU A CA 1
ATOM 1272 C C . GLU A 1 162 ? 2.240 -5.604 2.770 1.00 95.44 162 GLU A C 1
ATOM 1274 O O . GLU A 1 162 ? 2.304 -6.128 1.661 1.00 95.44 162 GLU A O 1
ATOM 1279 N N . ALA A 1 163 ? 1.116 -5.602 3.491 1.00 95.62 163 ALA A N 1
ATOM 1280 C CA . ALA A 1 163 ? -0.124 -6.232 3.033 1.00 95.62 163 ALA A CA 1
ATOM 1281 C C . ALA A 1 163 ? -0.670 -5.591 1.742 1.00 95.62 163 ALA A C 1
ATOM 1283 O O . ALA A 1 163 ? -1.034 -6.305 0.808 1.00 95.62 163 ALA A O 1
ATOM 1284 N N . ILE A 1 164 ? -0.662 -4.253 1.650 1.00 97.50 164 ILE A N 1
ATOM 1285 C CA . ILE A 1 164 ? -1.050 -3.527 0.423 1.00 97.50 164 ILE A CA 1
ATOM 1286 C C . ILE A 1 164 ? -0.128 -3.911 -0.741 1.00 97.50 164 ILE A C 1
ATOM 1288 O O . ILE A 1 164 ? -0.587 -4.183 -1.850 1.00 97.50 164 ILE A O 1
ATOM 1292 N N . LEU A 1 165 ? 1.183 -3.940 -0.494 1.00 97.50 165 LEU A N 1
ATOM 1293 C CA . LEU A 1 165 ? 2.166 -4.261 -1.524 1.00 97.50 165 LEU A CA 1
ATOM 1294 C C . LEU A 1 165 ? 2.028 -5.702 -2.013 1.00 97.50 165 LEU A C 1
ATOM 1296 O O . LEU A 1 165 ? 2.120 -5.929 -3.214 1.00 97.50 165 LEU A O 1
ATOM 1300 N N . ILE A 1 166 ? 1.822 -6.668 -1.117 1.00 96.19 166 ILE A N 1
ATOM 1301 C CA . ILE A 1 166 ? 1.638 -8.075 -1.496 1.00 96.19 166 ILE A CA 1
ATOM 1302 C C . ILE A 1 166 ? 0.404 -8.220 -2.383 1.00 96.19 166 ILE A C 1
ATOM 1304 O O . ILE A 1 166 ? 0.526 -8.769 -3.474 1.00 96.19 166 ILE A O 1
ATOM 1308 N N . GLU A 1 167 ? -0.731 -7.644 -1.978 1.00 96.50 167 GLU A N 1
ATOM 1309 C CA . GLU A 1 167 ? -1.958 -7.678 -2.779 1.00 96.50 167 GLU A CA 1
ATOM 1310 C C . GLU A 1 167 ? -1.731 -7.119 -4.187 1.00 96.50 167 GLU A C 1
ATOM 1312 O O . GLU A 1 167 ? -2.066 -7.763 -5.179 1.00 96.50 167 GLU A O 1
ATOM 1317 N N . HIS A 1 168 ? -1.121 -5.935 -4.281 1.00 97.25 168 HIS A N 1
ATOM 1318 C CA . HIS A 1 168 ? -0.829 -5.297 -5.563 1.00 97.25 168 HIS A CA 1
ATOM 1319 C C . HIS A 1 168 ? 0.077 -6.166 -6.441 1.00 97.25 168 HIS A C 1
ATOM 1321 O O . HIS A 1 168 ? -0.174 -6.346 -7.633 1.00 97.25 168 HIS A O 1
ATOM 1327 N N . LEU A 1 169 ? 1.152 -6.700 -5.858 1.00 97.12 169 LEU A N 1
ATOM 1328 C CA . LEU A 1 169 ? 2.137 -7.504 -6.576 1.00 97.12 169 LEU A CA 1
ATOM 1329 C C . LEU A 1 169 ? 1.579 -8.847 -7.045 1.00 97.12 169 LEU A C 1
ATOM 1331 O O . LEU A 1 169 ? 2.076 -9.375 -8.041 1.00 97.12 169 LEU A O 1
ATOM 1335 N N . ASP A 1 170 ? 0.606 -9.400 -6.330 1.00 95.81 170 ASP A N 1
ATOM 1336 C CA . ASP A 1 170 ? -0.049 -10.651 -6.693 1.00 95.81 170 ASP A CA 1
ATOM 1337 C C . ASP A 1 170 ? -1.144 -10.403 -7.741 1.00 95.81 170 ASP A C 1
ATOM 1339 O O . ASP A 1 170 ? -1.183 -11.111 -8.745 1.00 95.81 170 ASP A O 1
ATOM 1343 N N . ALA A 1 171 ? -1.928 -9.328 -7.606 1.00 94.75 171 ALA A N 1
ATOM 1344 C CA . ALA A 1 171 ? -2.902 -8.905 -8.617 1.00 94.75 171 ALA A CA 1
ATOM 1345 C C . ALA A 1 171 ? -2.247 -8.53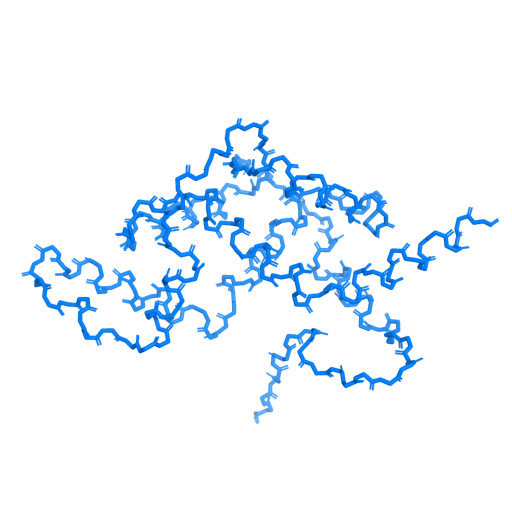3 -9.962 1.00 94.75 171 ALA A C 1
ATOM 1347 O O . ALA A 1 171 ? -2.825 -8.757 -11.021 1.00 94.75 171 ALA A O 1
ATOM 1348 N N . CYS A 1 172 ? -1.029 -7.984 -9.932 1.00 95.06 172 CYS A N 1
ATOM 1349 C CA . CYS A 1 172 ? -0.290 -7.576 -11.130 1.00 95.06 172 CYS A CA 1
ATOM 1350 C C . CYS A 1 172 ? 0.809 -8.573 -11.541 1.00 95.06 172 CYS A C 1
ATOM 1352 O O . CYS A 1 172 ? 1.671 -8.220 -12.350 1.00 95.06 172 CYS A O 1
ATOM 1354 N N . ALA A 1 173 ? 0.833 -9.788 -10.979 1.00 94.56 173 ALA A N 1
ATOM 1355 C CA . ALA A 1 173 ? 1.955 -10.717 -11.135 1.00 94.56 173 ALA A CA 1
ATOM 1356 C C . ALA A 1 173 ? 2.264 -11.044 -12.604 1.00 94.56 173 ALA A C 1
ATOM 1358 O O . ALA A 1 173 ? 3.422 -10.949 -13.020 1.00 94.56 173 ALA A O 1
ATOM 1359 N N . ASP A 1 174 ? 1.241 -11.374 -13.391 1.00 94.12 174 ASP A N 1
ATOM 1360 C CA . ASP A 1 174 ? 1.393 -11.754 -14.799 1.00 94.12 174 ASP A CA 1
ATOM 1361 C C . ASP A 1 174 ? 1.909 -10.589 -15.653 1.00 94.12 174 ASP A C 1
ATOM 1363 O O . ASP A 1 174 ? 2.887 -10.745 -16.388 1.00 94.12 174 ASP A O 1
ATOM 1367 N N . LEU A 1 175 ? 1.348 -9.389 -15.469 1.00 94.62 175 LEU A N 1
ATOM 1368 C CA . LEU A 1 175 ? 1.801 -8.168 -16.140 1.00 94.62 175 LEU A CA 1
ATOM 1369 C C . LEU A 1 175 ? 3.263 -7.836 -15.796 1.00 94.62 175 LEU A C 1
ATOM 1371 O O . LEU A 1 175 ? 4.078 -7.586 -16.687 1.00 94.62 175 LEU A O 1
ATOM 1375 N N . ILE A 1 176 ? 3.623 -7.868 -14.508 1.00 95.06 176 ILE A N 1
ATOM 1376 C CA . ILE A 1 176 ? 4.995 -7.614 -14.037 1.00 95.06 176 ILE A CA 1
ATOM 1377 C C . ILE A 1 176 ? 5.972 -8.640 -14.625 1.00 95.06 176 ILE A C 1
ATOM 1379 O O . ILE A 1 176 ? 7.089 -8.280 -15.021 1.00 95.06 176 ILE A O 1
ATOM 1383 N N . ASN A 1 177 ? 5.579 -9.914 -14.677 1.00 94.06 177 ASN A N 1
ATOM 1384 C CA . ASN A 1 177 ? 6.395 -10.982 -15.247 1.00 94.06 177 ASN A CA 1
ATOM 1385 C C . ASN A 1 177 ? 6.628 -10.765 -16.743 1.00 94.06 177 ASN A C 1
ATOM 1387 O O . ASN A 1 177 ? 7.767 -10.873 -17.204 1.00 94.06 177 ASN A O 1
ATOM 1391 N N . GLU A 1 178 ? 5.584 -10.409 -17.490 1.00 93.25 178 GLU A N 1
ATOM 1392 C CA . GLU A 1 178 ? 5.700 -10.126 -18.917 1.00 93.25 178 GLU A CA 1
ATOM 1393 C C . GLU A 1 178 ? 6.626 -8.933 -19.182 1.00 93.25 178 GLU A C 1
ATOM 1395 O O . GLU A 1 178 ? 7.616 -9.069 -19.901 1.00 93.25 178 GLU A O 1
ATOM 1400 N N . MET A 1 179 ? 6.396 -7.802 -18.511 1.00 93.50 179 MET A N 1
ATOM 1401 C CA . MET A 1 179 ? 7.241 -6.606 -18.632 1.00 93.50 179 MET A CA 1
ATOM 1402 C C . MET A 1 179 ? 8.706 -6.872 -18.252 1.00 93.50 179 MET A C 1
ATOM 1404 O O . MET A 1 179 ? 9.630 -6.326 -18.859 1.00 93.50 179 MET A O 1
ATOM 1408 N N . THR A 1 180 ? 8.941 -7.729 -17.254 1.00 91.88 180 THR A N 1
ATOM 1409 C CA . THR A 1 180 ? 10.294 -8.160 -16.873 1.00 91.88 180 THR A CA 1
ATOM 1410 C C . THR A 1 180 ? 10.968 -8.957 -17.991 1.00 91.88 180 THR A C 1
ATOM 1412 O O . THR A 1 180 ? 12.168 -8.794 -18.222 1.00 91.88 180 THR A O 1
ATOM 1415 N N . ASN A 1 181 ? 10.226 -9.829 -18.675 1.00 90.62 181 ASN A N 1
ATOM 1416 C CA . ASN A 1 181 ? 10.749 -10.623 -19.785 1.00 90.62 181 ASN A CA 1
ATOM 1417 C C . ASN A 1 181 ? 11.029 -9.756 -21.019 1.00 90.62 181 ASN A C 1
ATOM 1419 O O . ASN A 1 181 ? 12.077 -9.930 -21.640 1.00 90.62 181 ASN A O 1
ATOM 1423 N N . ASP A 1 182 ? 10.160 -8.794 -21.326 1.00 88.19 182 ASP A N 1
ATOM 1424 C CA . ASP A 1 182 ? 10.363 -7.843 -22.427 1.00 88.19 182 ASP A CA 1
ATOM 1425 C C . ASP A 1 182 ? 11.615 -6.987 -22.217 1.00 88.19 182 ASP A C 1
ATOM 1427 O O . ASP A 1 182 ? 12.429 -6.835 -23.127 1.00 88.19 182 ASP A O 1
ATOM 1431 N N . SER A 1 183 ? 11.832 -6.502 -20.990 1.00 84.44 183 SER A N 1
ATOM 1432 C CA . SER A 1 183 ? 13.037 -5.743 -20.637 1.00 84.44 183 SER A CA 1
ATOM 1433 C C . SER A 1 183 ? 14.323 -6.534 -20.904 1.00 84.44 183 SER A C 1
ATOM 1435 O O . SER A 1 183 ? 15.263 -6.009 -21.495 1.00 84.44 183 SER A O 1
ATOM 1437 N N . LYS A 1 184 ? 14.342 -7.830 -20.562 1.00 83.31 184 LYS A N 1
ATOM 1438 C CA . LYS A 1 184 ? 15.499 -8.706 -20.818 1.00 83.31 184 LYS A CA 1
ATOM 1439 C C . LYS A 1 184 ? 15.730 -8.984 -22.302 1.00 83.31 184 LYS 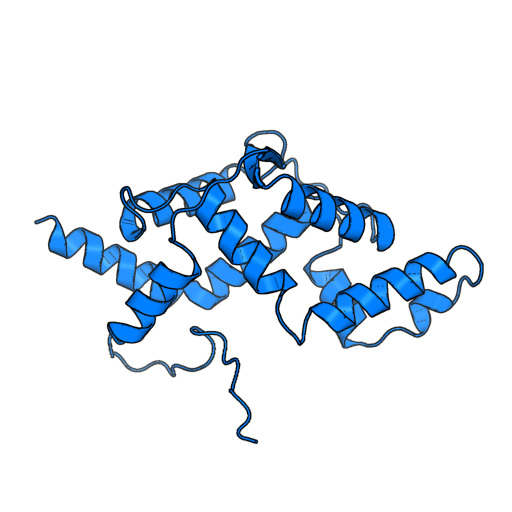A C 1
ATOM 1441 O O . LYS A 1 184 ? 16.875 -9.168 -22.706 1.00 83.31 184 LYS A O 1
ATOM 1446 N N . ARG A 1 185 ? 14.664 -9.048 -23.106 1.00 78.56 185 ARG A N 1
ATOM 1447 C CA . ARG A 1 185 ? 14.759 -9.249 -24.562 1.00 78.56 185 ARG A CA 1
ATOM 1448 C C . ARG A 1 185 ? 15.327 -8.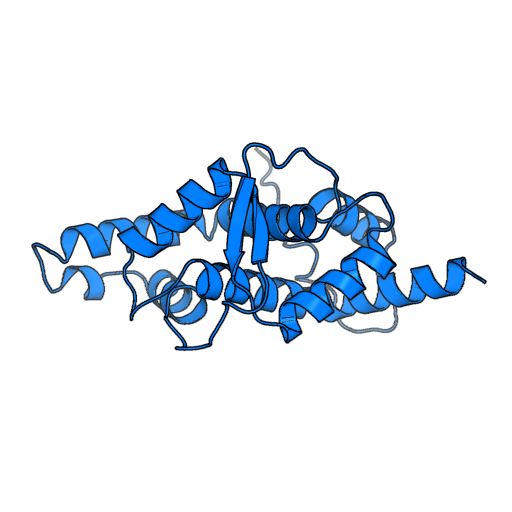019 -25.268 1.00 78.56 185 ARG A C 1
ATOM 1450 O O . ARG A 1 185 ? 16.089 -8.183 -26.207 1.00 78.56 185 ARG A O 1
ATOM 1457 N N . ASN A 1 186 ? 15.005 -6.819 -24.785 1.00 64.25 186 ASN A N 1
ATOM 1458 C CA . ASN A 1 186 ? 15.459 -5.553 -25.370 1.00 64.25 186 ASN A CA 1
ATOM 1459 C C . ASN A 1 186 ? 16.904 -5.163 -24.994 1.00 64.25 186 ASN A C 1
ATOM 1461 O O . ASN A 1 186 ? 17.426 -4.187 -25.525 1.00 64.25 186 ASN A O 1
ATOM 1465 N N . THR A 1 187 ? 17.538 -5.882 -24.062 1.00 57.44 187 THR A N 1
ATOM 1466 C CA . THR A 1 187 ? 18.945 -5.679 -23.659 1.00 57.44 187 THR A CA 1
ATOM 1467 C C . THR A 1 187 ? 19.957 -6.557 -24.408 1.00 57.44 187 THR A C 1
ATOM 1469 O O . THR A 1 187 ? 21.150 -6.464 -24.116 1.00 57.44 187 THR A O 1
ATOM 1472 N N . VAL A 1 188 ? 19.498 -7.418 -25.324 1.00 44.62 188 VAL A N 1
ATOM 1473 C CA . VAL A 1 188 ? 20.331 -8.246 -26.221 1.00 44.62 188 VAL A CA 1
ATOM 1474 C C . VAL A 1 188 ? 20.435 -7.563 -27.577 1.00 44.62 188 VAL A C 1
ATOM 1476 O O . VAL A 1 188 ? 21.554 -7.556 -28.133 1.00 44.62 188 VAL A O 1
#

Radius of gyration: 17.99 Å; chains: 1; bounding box: 42×32×51 Å